Protein AF-A0A7X9BG63-F1 (afdb_monomer)

Secondary structure (DSSP, 8-state):
-HHHHHHHHHHHHHTT------PPP----EEEETTEEEEEE-EEETTEEEEEHHHHHHHTT-EEEEETTTTEEEEE-SS-EEEEETTTTEEEETTEEEE---EEEETTEEEEEHHHHHHHH-EEEEEETTTTEEEEEE----S-EEEEEEEEEE-SS-EEEEEEEEEE--S-HHHHHHHHHHHH-

Mean predicted aligned error: 8.58 Å

Foldseek 3Di:
DVVVVVVVVVVVVVVPPDPPDDDPPPPAQWEDEDPDTQPDGWDADPNFIWDFPQRVLVVLVWDWDADPPQRWIWTHHPPKIWIQRQVQQWIAILNDIDHHPQWDADPNTIIGTPVCCVVHVQWDWDADPVNSHIYIYRDDDDPKDWHKDWDWDDDPVDIDIDIWIQIGDDPDVVVSVVVRVVRVD

Nearest PDB structures (foldseek):
  1qak-assembly1_B  TM=8.304E-01  e=3.961E-03  Escherichia coli
  2w0q-assembly1_B  TM=8.226E-01  e=1.742E-02  Escherichia coli
  6ezz-assembly1_A  TM=8.378E-01  e=2.701E-02  Escherichia coli K-12
  6grr-assembly1_A  TM=8.377E-01  e=3.185E-02  Escherichia coli
  1jrq-assembly1_A  TM=8.377E-01  e=3.364E-02  Escherichia coli

Sequence (185 aa):
MKKYFLAVVIFMLMLSLHTNAFAATDSQPAIMLGDTRIEAGALVDKGNVYLPLRVVSEALGYEVKWSEKDRTISVVGSEKDIVIDLINYK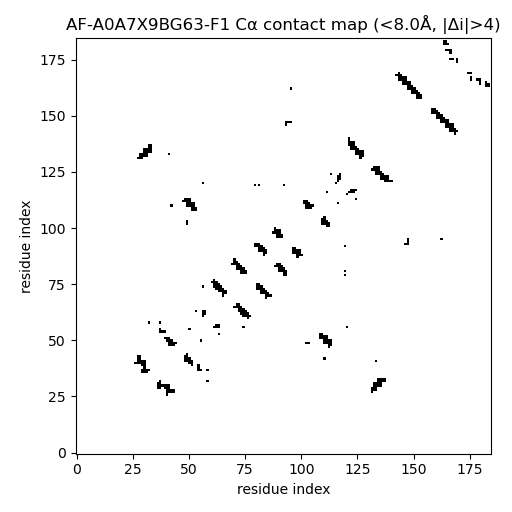VTANDHAYYTGDYTIFEDRIYMGTDFFSDNLGLRVRWDRQNNLIQLESVQENAISIKTIKEVSETDIIKITSQYPQIDGLVDQAVQDNINSVLKE

Structure (mmCIF, N/CA/C/O backbone):
data_AF-A0A7X9BG63-F1
#
_entry.id   AF-A0A7X9BG63-F1
#
loop_
_atom_site.group_PDB
_atom_site.id
_atom_site.type_symbol
_atom_site.label_atom_id
_atom_site.label_alt_id
_atom_site.label_comp_id
_atom_site.label_asym_id
_atom_site.label_entity_id
_atom_site.label_seq_id
_atom_site.pdbx_PDB_ins_code
_atom_site.Cartn_x
_atom_site.Cartn_y
_atom_site.Cartn_z
_atom_site.occupancy
_atom_site.B_iso_or_equiv
_atom_site.auth_seq_id
_atom_site.auth_comp_id
_atom_site.auth_asym_id
_atom_site.auth_atom_id
_atom_site.pdbx_PDB_model_num
ATOM 1 N N . MET A 1 1 ? 50.696 -52.484 -31.173 1.00 55.31 1 MET A N 1
ATOM 2 C CA . MET A 1 1 ? 50.674 -51.353 -30.216 1.00 55.31 1 MET A CA 1
ATOM 3 C C . MET A 1 1 ? 50.210 -50.032 -30.844 1.00 55.31 1 MET A C 1
ATOM 5 O O . MET A 1 1 ? 49.275 -49.457 -30.316 1.00 55.31 1 MET A O 1
ATOM 9 N N . LYS A 1 2 ? 50.730 -49.589 -32.006 1.00 52.81 2 LYS A N 1
ATOM 10 C CA . LYS A 1 2 ? 50.314 -48.315 -32.654 1.00 52.81 2 LYS A CA 1
ATOM 11 C C . LYS A 1 2 ? 48.818 -48.192 -33.030 1.00 52.81 2 LYS A C 1
ATOM 13 O O . LYS A 1 2 ? 48.282 -47.095 -33.000 1.00 52.81 2 LYS A O 1
ATOM 18 N N . LYS A 1 3 ? 48.136 -49.302 -33.349 1.00 57.69 3 LYS A N 1
ATOM 19 C CA . LYS A 1 3 ? 46.722 -49.312 -33.797 1.00 57.69 3 LYS A CA 1
ATOM 20 C C . LYS A 1 3 ? 45.726 -48.973 -32.677 1.00 57.69 3 LYS A C 1
ATOM 22 O O . LYS A 1 3 ? 44.741 -48.292 -32.913 1.00 57.69 3 LYS A O 1
ATOM 27 N N . TYR A 1 4 ? 46.024 -49.419 -31.456 1.00 70.12 4 TYR A N 1
ATOM 28 C CA . TYR A 1 4 ? 45.203 -49.156 -30.270 1.00 70.12 4 TYR A CA 1
ATOM 29 C C . TYR A 1 4 ? 45.544 -47.812 -29.618 1.00 70.12 4 TYR A C 1
ATOM 31 O O . TYR A 1 4 ? 44.707 -47.230 -28.941 1.00 70.12 4 TYR A O 1
ATOM 39 N N . PHE A 1 5 ? 46.744 -47.284 -29.881 1.00 74.00 5 PHE A N 1
ATOM 40 C CA . PHE A 1 5 ? 47.160 -45.964 -29.412 1.00 74.00 5 PHE A CA 1
ATOM 41 C C . PHE A 1 5 ? 46.290 -44.845 -30.008 1.00 74.00 5 PHE A C 1
ATOM 43 O O . PHE A 1 5 ? 45.843 -43.965 -29.283 1.00 74.00 5 PHE A O 1
ATOM 50 N N . LEU A 1 6 ? 45.967 -44.920 -31.305 1.00 74.50 6 LEU A N 1
ATOM 51 C CA . LEU A 1 6 ? 45.115 -43.925 -31.968 1.00 74.50 6 LEU A CA 1
ATOM 52 C C . LEU A 1 6 ? 43.668 -43.939 -31.438 1.00 74.50 6 LEU A C 1
ATOM 54 O O . LEU A 1 6 ? 43.062 -42.886 -31.272 1.00 74.50 6 LEU A O 1
ATOM 58 N N . ALA A 1 7 ? 43.134 -45.122 -31.119 1.00 76.00 7 ALA A N 1
ATOM 59 C CA . ALA A 1 7 ? 41.784 -45.267 -30.575 1.00 76.00 7 ALA A CA 1
ATOM 60 C C . ALA A 1 7 ? 41.658 -44.693 -29.152 1.00 76.00 7 ALA A C 1
ATOM 62 O O . ALA A 1 7 ? 40.661 -44.047 -28.841 1.00 76.00 7 ALA A O 1
ATOM 63 N N . VAL A 1 8 ? 42.686 -44.862 -28.311 1.00 78.38 8 VAL A N 1
ATOM 64 C CA . VAL A 1 8 ? 42.717 -44.285 -26.956 1.00 78.38 8 VAL A CA 1
ATOM 65 C C . VAL A 1 8 ? 42.807 -42.760 -27.008 1.00 78.38 8 VAL A C 1
ATOM 67 O O . VAL A 1 8 ? 42.126 -42.092 -26.239 1.00 78.38 8 VAL A O 1
ATOM 70 N N . VAL A 1 9 ? 43.571 -42.202 -27.953 1.00 75.94 9 VAL A N 1
ATOM 71 C CA . VAL A 1 9 ? 43.672 -40.744 -28.143 1.00 75.94 9 VAL A CA 1
ATOM 72 C C . VAL A 1 9 ? 42.335 -40.139 -28.588 1.00 75.94 9 VAL A C 1
ATOM 74 O O . VAL A 1 9 ? 41.941 -39.099 -28.072 1.00 75.94 9 VAL A O 1
ATOM 77 N N . ILE A 1 10 ? 41.595 -40.803 -29.484 1.00 75.44 10 ILE A N 1
ATOM 78 C CA . ILE A 1 10 ? 40.265 -40.344 -29.928 1.00 75.44 10 ILE A CA 1
ATOM 79 C C . ILE A 1 10 ? 39.230 -40.458 -28.797 1.00 75.44 10 ILE A C 1
ATOM 81 O O . ILE A 1 10 ? 38.415 -39.555 -28.615 1.00 75.44 10 ILE A O 1
ATOM 85 N N . PHE A 1 11 ? 39.292 -41.528 -28.001 1.00 72.06 11 PHE A N 1
ATOM 86 C CA . PHE A 1 11 ? 38.423 -41.705 -26.837 1.00 72.06 11 PHE A CA 1
ATOM 87 C C . PHE A 1 11 ? 38.704 -40.659 -25.744 1.00 72.06 11 PHE A C 1
ATOM 89 O O . PHE A 1 11 ? 37.769 -40.107 -25.170 1.00 72.06 11 PHE 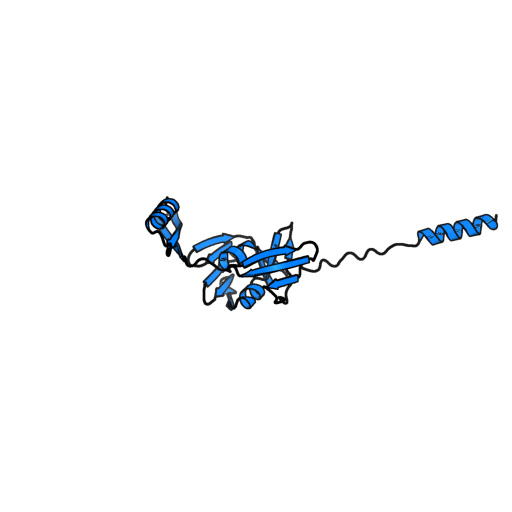A O 1
ATOM 96 N N . MET A 1 12 ? 39.975 -40.306 -25.516 1.00 69.81 12 MET A N 1
ATOM 97 C CA . MET A 1 12 ? 40.362 -39.204 -24.625 1.00 69.81 12 MET A CA 1
ATOM 98 C C . MET A 1 12 ? 39.934 -37.829 -25.156 1.00 69.81 12 MET A C 1
ATOM 100 O O . MET A 1 12 ? 39.571 -36.970 -24.358 1.00 69.81 12 MET A O 1
ATOM 104 N N . LEU A 1 13 ? 39.924 -37.615 -26.478 1.00 67.94 13 LEU A N 1
ATOM 105 C CA . LEU A 1 13 ? 39.463 -36.351 -27.064 1.00 67.94 13 LEU A CA 1
ATOM 106 C C . LEU A 1 13 ? 37.953 -36.133 -26.854 1.00 67.94 13 LEU A C 1
ATOM 108 O O . LEU A 1 13 ? 37.524 -35.017 -26.572 1.00 67.94 13 LEU A O 1
ATOM 112 N N . MET A 1 14 ? 37.150 -37.197 -26.934 1.00 64.12 14 MET A N 1
ATOM 113 C CA . MET A 1 14 ? 35.691 -37.150 -26.729 1.00 64.12 14 MET A CA 1
ATOM 114 C C . MET A 1 14 ? 35.283 -36.828 -25.278 1.00 64.12 14 MET A C 1
ATOM 116 O O . MET A 1 14 ? 34.204 -36.288 -25.055 1.00 64.12 14 MET A O 1
ATOM 120 N N . LEU A 1 15 ? 36.155 -37.086 -24.296 1.00 63.00 15 LEU A N 1
ATOM 121 C CA . LEU A 1 15 ? 35.946 -36.754 -22.875 1.00 63.00 15 LEU A CA 1
ATOM 122 C C . LEU A 1 15 ? 36.200 -35.271 -22.545 1.00 63.00 15 LEU A C 1
ATOM 124 O O . LEU A 1 15 ? 36.030 -34.862 -21.401 1.00 63.00 15 LEU A O 1
ATOM 128 N N . SER A 1 16 ? 36.611 -34.460 -23.527 1.00 58.47 16 SER A N 1
ATOM 129 C CA . SER A 1 16 ? 36.954 -33.046 -23.318 1.00 58.47 16 SER A CA 1
ATOM 130 C C . SER A 1 16 ? 35.836 -32.057 -23.669 1.00 58.47 16 SER A C 1
ATOM 132 O O . SER A 1 16 ? 35.996 -30.855 -23.446 1.00 58.47 16 SER A O 1
ATOM 134 N N . LEU A 1 17 ? 34.677 -32.544 -24.129 1.00 58.44 17 LEU A N 1
ATOM 13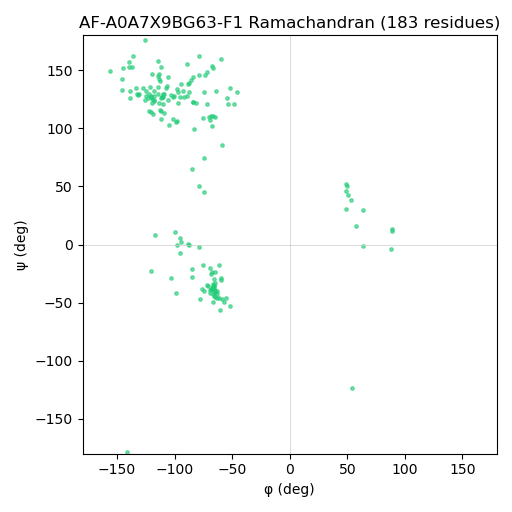5 C CA . LEU A 1 17 ? 33.465 -31.743 -24.315 1.00 58.44 17 LEU A CA 1
ATOM 136 C C . LEU A 1 17 ? 32.822 -31.435 -22.955 1.00 58.44 17 LEU A C 1
ATOM 138 O O . LEU A 1 17 ? 31.805 -32.007 -22.573 1.00 58.44 17 LEU A O 1
ATOM 142 N N . HIS A 1 18 ? 33.434 -30.524 -22.206 1.00 62.12 18 HIS A N 1
ATOM 143 C CA . HIS A 1 18 ? 32.808 -29.927 -21.037 1.00 62.12 18 HIS A CA 1
ATOM 144 C C . HIS A 1 18 ? 31.783 -28.918 -21.550 1.00 62.12 18 HIS A C 1
ATOM 146 O O . HIS A 1 18 ? 32.137 -27.876 -22.103 1.00 62.12 18 HIS A O 1
ATOM 152 N N . THR A 1 19 ? 30.499 -29.229 -21.405 1.00 63.03 19 THR A N 1
ATOM 153 C CA . THR A 1 19 ? 29.454 -28.220 -21.552 1.00 63.03 19 THR A CA 1
ATOM 154 C C . THR A 1 19 ? 29.647 -27.205 -20.431 1.00 63.03 19 THR A C 1
ATOM 156 O O . THR A 1 19 ? 29.423 -27.524 -19.264 1.00 63.03 19 THR A O 1
ATOM 159 N N . ASN A 1 20 ? 30.072 -25.988 -20.765 1.00 68.75 20 ASN A N 1
ATOM 160 C CA . ASN A 1 20 ? 29.960 -24.873 -19.836 1.00 68.75 20 ASN A CA 1
ATOM 161 C C . ASN A 1 20 ? 28.466 -24.580 -19.677 1.00 68.75 20 ASN A C 1
ATOM 163 O O . ASN A 1 20 ? 27.841 -24.011 -20.571 1.00 68.75 20 ASN A O 1
ATOM 167 N N . ALA A 1 21 ? 27.878 -25.022 -18.569 1.00 58.66 21 ALA A N 1
ATOM 168 C CA . ALA A 1 21 ? 26.589 -24.509 -18.147 1.00 58.66 21 ALA A CA 1
ATOM 169 C C . ALA A 1 21 ? 26.822 -23.061 -17.705 1.00 58.66 21 ALA A C 1
ATOM 171 O O . ALA A 1 21 ? 27.441 -22.815 -16.670 1.00 58.66 21 ALA A O 1
ATOM 172 N N . PHE A 1 22 ? 26.373 -22.096 -18.504 1.00 62.69 22 PHE A N 1
ATOM 173 C CA . PHE A 1 22 ? 26.191 -20.746 -17.995 1.00 62.69 22 PHE A CA 1
ATOM 174 C C . PHE A 1 22 ? 25.056 -20.829 -16.977 1.00 62.69 22 PHE A C 1
ATOM 176 O O . PHE A 1 22 ? 23.912 -21.098 -17.344 1.00 62.69 22 PHE A O 1
ATOM 183 N N . ALA A 1 23 ? 25.379 -20.663 -15.694 1.00 48.69 23 ALA A N 1
ATOM 184 C CA . ALA A 1 23 ? 24.360 -20.331 -14.713 1.00 48.69 23 ALA A CA 1
ATOM 185 C C . ALA A 1 23 ? 23.653 -19.074 -15.232 1.00 48.69 23 ALA A C 1
ATOM 187 O O . ALA A 1 23 ? 24.322 -18.096 -15.576 1.00 48.69 23 ALA A O 1
ATOM 188 N N . ALA A 1 24 ? 22.325 -19.124 -15.356 1.00 49.41 24 ALA A N 1
ATOM 189 C CA . ALA A 1 24 ? 21.552 -17.924 -15.611 1.00 49.41 24 ALA A CA 1
ATOM 190 C C . ALA A 1 24 ? 21.934 -16.922 -14.517 1.00 49.41 24 ALA A C 1
ATOM 192 O O . ALA A 1 24 ? 21.818 -17.229 -13.332 1.00 49.41 24 ALA A O 1
ATOM 193 N N . THR A 1 25 ? 22.459 -15.759 -14.902 1.00 47.38 25 THR A N 1
ATOM 194 C CA . THR A 1 25 ? 22.427 -14.598 -14.016 1.00 47.38 25 THR A CA 1
ATOM 195 C C . THR A 1 25 ? 20.991 -14.503 -13.526 1.00 47.38 25 THR A C 1
ATOM 197 O O . THR A 1 25 ? 20.099 -14.448 -14.373 1.00 47.38 25 THR A O 1
ATOM 200 N N . ASP A 1 26 ? 20.772 -14.567 -12.210 1.00 56.94 26 ASP A N 1
ATOM 201 C CA . ASP A 1 26 ? 19.458 -14.367 -11.596 1.00 56.94 26 ASP A CA 1
ATOM 202 C C . ASP A 1 26 ? 18.985 -12.964 -11.983 1.00 56.94 26 ASP A C 1
ATOM 204 O O . ASP A 1 26 ? 19.259 -11.963 -11.321 1.00 56.94 26 ASP A O 1
ATOM 208 N N . SER A 1 27 ? 18.357 -12.864 -13.150 1.00 80.06 27 SER A N 1
ATOM 209 C CA . SER A 1 27 ? 17.751 -11.636 -13.607 1.00 80.06 27 SER A CA 1
ATOM 210 C C . SER A 1 27 ? 16.527 -11.446 -12.736 1.00 80.06 27 SER A C 1
ATOM 212 O O . SER A 1 27 ? 15.641 -12.306 -12.724 1.00 80.06 27 SER A O 1
ATOM 214 N N . GLN A 1 28 ? 16.481 -10.331 -12.018 1.00 91.38 28 GLN A N 1
ATOM 215 C CA . GLN A 1 28 ? 15.277 -9.886 -11.332 1.00 91.38 28 GLN A CA 1
ATOM 216 C C . GLN A 1 28 ? 14.068 -10.011 -12.278 1.00 91.38 28 GLN A C 1
ATOM 218 O O . GLN A 1 28 ? 14.183 -9.574 -13.432 1.00 91.38 28 GLN A O 1
ATOM 223 N N . PRO A 1 29 ? 12.939 -10.607 -11.842 1.00 96.06 29 PRO A N 1
ATOM 224 C CA . PRO A 1 29 ? 11.752 -10.677 -12.675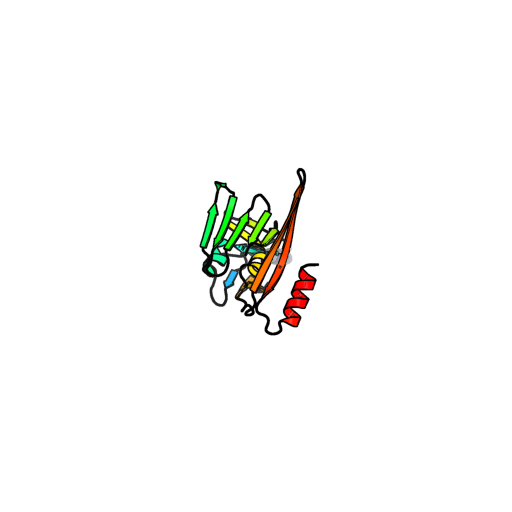 1.00 96.06 29 PRO A CA 1
ATOM 225 C C . PRO A 1 29 ? 11.380 -9.296 -13.208 1.00 96.06 29 PRO A C 1
ATOM 227 O O . PRO A 1 29 ? 11.373 -8.313 -12.462 1.00 96.06 29 PRO A O 1
ATOM 230 N N . ALA A 1 30 ? 11.068 -9.212 -14.497 1.00 96.69 30 ALA A N 1
ATOM 231 C CA . ALA A 1 30 ? 10.582 -7.965 -15.071 1.00 96.69 30 ALA A CA 1
ATOM 232 C C . ALA A 1 30 ? 9.197 -7.627 -14.504 1.00 96.69 30 ALA A C 1
ATOM 234 O O . ALA A 1 30 ? 8.445 -8.524 -14.129 1.00 96.69 30 ALA A O 1
ATOM 235 N N . ILE A 1 31 ? 8.849 -6.342 -14.469 1.00 98.19 31 ILE A N 1
ATOM 236 C CA . ILE A 1 31 ? 7.556 -5.872 -13.969 1.00 98.19 31 ILE A CA 1
ATOM 237 C C . ILE A 1 31 ? 6.801 -5.175 -15.107 1.00 98.19 31 ILE A C 1
ATOM 239 O O . ILE A 1 31 ? 7.357 -4.323 -15.804 1.00 98.19 31 ILE A O 1
ATOM 243 N N . MET A 1 32 ? 5.530 -5.532 -15.278 1.00 98.00 32 MET A N 1
ATOM 244 C CA . MET A 1 32 ? 4.590 -4.895 -16.201 1.00 98.00 32 MET A CA 1
ATOM 245 C C . MET A 1 32 ? 3.399 -4.356 -15.415 1.00 98.00 32 MET A C 1
ATOM 247 O O . MET A 1 32 ? 2.790 -5.105 -14.658 1.00 98.00 32 MET A O 1
ATOM 251 N N . LEU A 1 33 ? 3.060 -3.083 -15.604 1.00 96.94 33 LEU A N 1
ATOM 252 C CA . LEU A 1 33 ? 1.826 -2.465 -15.122 1.00 96.94 33 LEU A CA 1
ATOM 253 C C . LEU A 1 33 ? 0.876 -2.288 -16.309 1.00 96.94 33 LEU A C 1
ATOM 255 O O . LEU A 1 33 ? 1.079 -1.414 -17.155 1.00 96.94 33 LEU A O 1
ATOM 259 N N . GLY A 1 34 ? -0.124 -3.166 -16.408 1.00 95.25 34 GLY A N 1
ATOM 260 C CA . GLY A 1 34 ? -0.870 -3.364 -17.650 1.00 95.25 34 GLY A CA 1
ATOM 261 C C . GLY A 1 34 ? 0.091 -3.672 -18.804 1.00 95.25 34 GLY A C 1
ATOM 262 O O . GLY A 1 34 ? 0.926 -4.571 -18.704 1.00 95.25 34 GLY A O 1
ATOM 263 N N . ASP A 1 35 ? 0.028 -2.871 -19.866 1.00 94.31 35 ASP A N 1
ATOM 264 C CA . ASP A 1 35 ? 0.922 -2.984 -21.026 1.00 94.31 35 ASP A CA 1
ATOM 265 C C . ASP A 1 35 ? 2.234 -2.188 -20.877 1.00 94.31 35 ASP A C 1
ATOM 267 O O . ASP A 1 35 ? 3.078 -2.194 -21.775 1.00 94.31 35 ASP A O 1
ATOM 271 N N . THR A 1 36 ? 2.433 -1.493 -19.752 1.00 95.56 36 THR A N 1
ATOM 272 C CA . THR A 1 36 ? 3.596 -0.622 -19.536 1.00 95.56 36 THR A CA 1
ATOM 273 C C . THR A 1 36 ? 4.699 -1.358 -18.793 1.00 95.56 36 THR A C 1
ATOM 275 O O . THR A 1 36 ? 4.489 -1.882 -17.700 1.00 95.56 36 THR A O 1
ATOM 278 N N . ARG A 1 37 ? 5.911 -1.351 -19.351 1.00 96.31 37 ARG A N 1
ATOM 279 C CA . ARG A 1 37 ? 7.093 -1.875 -18.665 1.00 96.31 37 ARG A CA 1
ATOM 280 C C . ARG A 1 37 ? 7.550 -0.910 -17.577 1.00 96.31 37 ARG A C 1
ATOM 282 O O . ARG A 1 37 ? 7.730 0.278 -17.829 1.00 96.31 37 ARG A O 1
ATOM 289 N N . ILE A 1 38 ? 7.788 -1.446 -16.386 1.00 96.44 38 ILE A N 1
ATOM 290 C CA . ILE A 1 38 ? 8.435 -0.720 -15.299 1.00 96.44 38 ILE A CA 1
ATOM 291 C C . ILE A 1 38 ? 9.948 -0.924 -15.412 1.00 96.44 38 ILE A C 1
ATOM 293 O O . ILE A 1 38 ? 10.432 -2.055 -15.470 1.00 96.44 38 ILE A O 1
ATOM 297 N N . GLU A 1 39 ? 10.704 0.174 -15.410 1.00 93.00 39 GLU A N 1
ATOM 298 C CA . GLU A 1 39 ? 12.173 0.174 -15.492 1.00 93.00 39 GLU A CA 1
ATOM 299 C C . GLU A 1 39 ? 12.828 -0.153 -14.134 1.00 93.00 39 GLU A C 1
ATOM 301 O O . GLU A 1 39 ? 13.700 0.553 -13.627 1.00 93.00 39 GLU A O 1
ATOM 306 N N . ALA A 1 40 ? 12.367 -1.238 -13.514 1.00 93.12 40 ALA A N 1
ATOM 307 C CA . ALA A 1 40 ? 12.932 -1.853 -12.323 1.00 93.12 40 ALA A CA 1
ATOM 308 C C . ALA A 1 40 ? 12.523 -3.334 -12.270 1.00 93.12 40 ALA A C 1
ATOM 310 O O . ALA A 1 40 ? 11.454 -3.713 -12.751 1.00 93.12 40 ALA A O 1
ATOM 311 N N . GLY A 1 41 ? 13.380 -4.176 -11.695 1.00 94.50 41 GLY A N 1
ATOM 312 C CA . GLY A 1 41 ? 13.077 -5.586 -11.474 1.00 94.50 41 GLY A CA 1
ATOM 313 C C . GLY A 1 41 ? 12.403 -5.820 -10.124 1.00 94.50 41 GLY A C 1
ATOM 314 O O . GLY A 1 41 ? 12.572 -5.032 -9.196 1.00 94.50 41 GLY A O 1
ATOM 315 N N . ALA A 1 42 ? 11.644 -6.905 -10.008 1.00 97.19 42 ALA A N 1
ATOM 316 C CA . ALA A 1 42 ? 11.167 -7.406 -8.725 1.00 97.19 42 ALA A CA 1
ATOM 317 C C . ALA A 1 42 ? 12.278 -8.180 -8.004 1.00 97.19 42 ALA A C 1
ATOM 319 O O . ALA A 1 42 ? 13.238 -8.645 -8.618 1.00 97.19 42 ALA A O 1
ATOM 320 N N . LEU A 1 43 ? 12.128 -8.377 -6.699 1.00 96.56 43 LEU A N 1
ATOM 321 C CA . LEU A 1 43 ? 12.943 -9.326 -5.948 1.00 96.56 43 LEU A CA 1
ATOM 322 C C . LEU A 1 43 ? 12.107 -10.547 -5.616 1.00 96.56 43 LEU A C 1
ATOM 324 O O . LEU A 1 43 ? 10.917 -10.433 -5.331 1.00 96.56 43 LEU A O 1
ATOM 328 N N . VAL A 1 44 ? 12.745 -11.710 -5.627 1.00 94.62 44 VAL A N 1
ATOM 329 C CA . VAL A 1 44 ? 12.138 -12.941 -5.136 1.00 94.62 44 VAL A CA 1
ATOM 330 C C . VAL A 1 44 ? 13.028 -13.484 -4.037 1.00 94.62 44 VAL A C 1
ATOM 332 O O . VAL A 1 44 ? 14.161 -13.872 -4.306 1.00 94.62 44 VAL A O 1
ATOM 335 N N . ASP A 1 45 ? 12.517 -13.526 -2.811 1.00 91.62 45 ASP A N 1
ATOM 336 C CA . ASP A 1 45 ? 13.195 -14.177 -1.690 1.00 91.62 45 ASP A CA 1
ATOM 337 C C . ASP A 1 45 ? 12.282 -15.243 -1.093 1.00 91.62 45 ASP A C 1
ATOM 339 O O . ASP A 1 45 ? 11.125 -14.984 -0.771 1.00 91.62 45 ASP A O 1
ATOM 343 N N . LYS A 1 46 ? 12.790 -16.476 -0.994 1.00 90.25 46 LYS A N 1
ATOM 344 C CA . LYS A 1 46 ? 12.069 -17.643 -0.443 1.00 90.25 46 LYS A CA 1
ATOM 345 C C . LYS A 1 46 ? 10.657 -17.855 -1.014 1.00 90.25 46 LYS A C 1
ATOM 347 O O . LYS A 1 46 ? 9.787 -18.408 -0.351 1.00 90.25 46 LYS A O 1
ATOM 352 N N . GLY A 1 47 ? 10.445 -17.467 -2.271 1.00 89.19 47 GLY A N 1
ATOM 353 C CA . GLY A 1 47 ? 9.161 -17.600 -2.962 1.00 89.19 47 GLY A CA 1
ATOM 354 C C . GLY A 1 47 ? 8.201 -16.423 -2.781 1.00 89.19 47 GLY A C 1
ATOM 355 O O . GLY A 1 47 ? 7.169 -16.423 -3.452 1.00 89.19 47 GLY A O 1
ATOM 356 N N . ASN A 1 48 ? 8.554 -15.429 -1.965 1.00 93.12 48 ASN A N 1
ATOM 357 C CA . ASN A 1 48 ? 7.838 -14.164 -1.842 1.00 93.12 48 ASN A CA 1
ATOM 358 C C . ASN A 1 48 ? 8.361 -13.172 -2.877 1.00 93.12 48 ASN A C 1
ATOM 360 O O . ASN A 1 48 ? 9.567 -13.093 -3.113 1.00 93.12 48 ASN A O 1
ATOM 364 N N . VAL A 1 49 ? 7.449 -12.418 -3.483 1.00 96.62 49 VAL A N 1
ATOM 365 C CA . VAL A 1 49 ? 7.778 -11.367 -4.446 1.00 96.62 49 VAL A CA 1
ATOM 366 C C . VAL A 1 49 ? 7.767 -10.025 -3.724 1.00 96.62 49 VAL A C 1
ATOM 368 O O . VAL A 1 49 ? 6.823 -9.710 -3.004 1.00 96.62 49 VAL A O 1
ATOM 371 N N . TYR A 1 50 ? 8.790 -9.216 -3.972 1.00 98.12 50 TYR A N 1
ATOM 372 C CA . TYR A 1 50 ? 8.879 -7.848 -3.490 1.00 98.12 50 TYR A CA 1
ATOM 373 C C . TYR A 1 50 ? 9.011 -6.892 -4.667 1.00 98.12 50 TYR A C 1
ATOM 375 O O . TYR A 1 50 ? 9.797 -7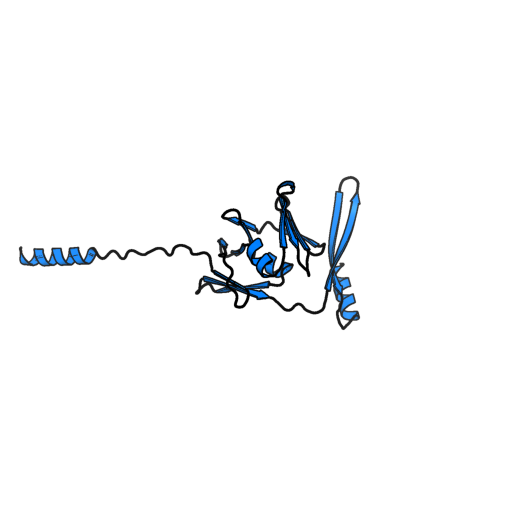.124 -5.590 1.00 98.12 50 TYR A O 1
ATOM 383 N N . LEU A 1 51 ? 8.260 -5.796 -4.630 1.00 98.31 51 LEU A N 1
ATOM 384 C CA . LEU A 1 51 ? 8.228 -4.808 -5.705 1.00 98.31 51 LEU A CA 1
ATOM 385 C C . LEU A 1 51 ? 8.806 -3.472 -5.226 1.00 98.31 51 LEU A C 1
ATOM 387 O O . LEU A 1 51 ? 8.615 -3.110 -4.062 1.00 98.31 51 LEU A O 1
ATOM 391 N N . PRO A 1 52 ? 9.507 -2.729 -6.100 1.00 97.81 52 PRO A N 1
ATOM 392 C CA . PRO A 1 52 ? 10.133 -1.466 -5.740 1.00 97.81 52 PRO A CA 1
ATOM 393 C C . PRO A 1 52 ? 9.052 -0.423 -5.455 1.00 97.81 52 PRO A C 1
ATOM 395 O O . PRO A 1 52 ? 8.376 0.052 -6.369 1.00 97.81 52 PRO A O 1
ATOM 398 N N . LEU A 1 53 ? 8.923 -0.045 -4.181 1.00 98.19 53 LEU A N 1
ATOM 399 C CA . LEU A 1 53 ? 7.845 0.803 -3.673 1.00 98.19 53 LEU A CA 1
ATOM 400 C C . LEU A 1 53 ? 7.693 2.082 -4.488 1.00 98.19 53 LEU A C 1
ATOM 402 O O . LEU A 1 53 ? 6.607 2.378 -4.978 1.00 98.19 53 LEU A O 1
ATOM 406 N N . ARG A 1 54 ? 8.795 2.821 -4.649 1.00 97.75 54 ARG A N 1
ATOM 407 C CA . ARG A 1 54 ? 8.796 4.120 -5.320 1.00 97.75 54 ARG A CA 1
ATOM 408 C C . ARG A 1 54 ? 8.333 4.011 -6.766 1.00 97.75 54 ARG A C 1
ATOM 410 O O . ARG A 1 54 ? 7.373 4.665 -7.139 1.00 97.75 54 ARG A O 1
ATOM 417 N N . VAL A 1 55 ? 9.000 3.168 -7.553 1.00 97.00 55 VAL A N 1
ATOM 418 C CA . VAL A 1 55 ? 8.791 3.110 -9.006 1.00 97.00 55 VAL A CA 1
ATOM 419 C C . VAL A 1 55 ? 7.378 2.632 -9.336 1.00 97.00 55 VAL A C 1
ATOM 421 O O . VAL A 1 55 ? 6.733 3.197 -10.212 1.00 97.00 55 VAL A O 1
ATOM 424 N N . VAL A 1 56 ? 6.869 1.631 -8.608 1.00 97.88 56 VAL A N 1
ATOM 425 C CA . VAL A 1 56 ? 5.499 1.137 -8.814 1.00 97.88 56 VAL A CA 1
ATOM 426 C C . VAL A 1 56 ? 4.461 2.169 -8.363 1.00 97.88 56 VAL A C 1
ATOM 428 O O . VAL A 1 56 ? 3.489 2.387 -9.079 1.00 97.88 56 VAL A O 1
ATOM 431 N N . SER A 1 57 ? 4.668 2.843 -7.226 1.00 97.69 57 SER A N 1
ATOM 432 C CA . SER A 1 57 ? 3.730 3.874 -6.746 1.00 97.69 57 SER A CA 1
ATOM 433 C C . SER A 1 57 ? 3.706 5.099 -7.669 1.00 97.69 57 SER A C 1
ATOM 435 O O . SER A 1 57 ? 2.636 5.593 -8.014 1.00 97.69 57 SER A O 1
ATOM 437 N N . GLU A 1 58 ? 4.871 5.564 -8.128 1.00 97.12 58 GLU A N 1
ATOM 438 C CA . GLU A 1 58 ? 4.988 6.692 -9.063 1.00 97.12 58 GLU A CA 1
ATOM 439 C C . GLU A 1 58 ? 4.377 6.360 -10.432 1.00 97.12 58 GLU A C 1
ATOM 441 O O . GLU A 1 58 ? 3.725 7.213 -11.033 1.00 97.12 58 GLU A O 1
ATOM 446 N N . ALA A 1 59 ? 4.489 5.110 -10.899 1.00 96.06 59 ALA A N 1
ATOM 447 C CA . ALA A 1 59 ? 3.816 4.657 -12.119 1.00 96.06 59 ALA A CA 1
ATOM 448 C C . ALA A 1 59 ? 2.278 4.672 -12.012 1.00 96.06 59 ALA A C 1
ATOM 450 O O . ALA A 1 59 ? 1.598 4.775 -13.031 1.00 96.06 59 ALA A O 1
ATOM 451 N N . LEU A 1 60 ? 1.735 4.609 -10.793 1.00 95.06 60 LEU A N 1
ATOM 452 C CA . LEU A 1 60 ? 0.308 4.781 -10.501 1.00 95.06 60 LEU A CA 1
ATOM 453 C C . LEU A 1 60 ? -0.092 6.246 -10.256 1.00 95.06 60 LEU A C 1
ATOM 455 O O . LEU A 1 60 ? -1.258 6.523 -9.993 1.00 95.06 60 LEU A O 1
ATOM 459 N N . GLY A 1 61 ? 0.851 7.188 -10.341 1.00 95.25 61 GLY A N 1
ATOM 460 C CA . GLY A 1 61 ? 0.598 8.616 -10.141 1.00 95.25 61 GLY A CA 1
ATOM 461 C C . GLY A 1 61 ? 0.719 9.100 -8.693 1.00 95.25 61 GLY A C 1
ATOM 462 O O . GLY A 1 61 ? 0.336 10.234 -8.411 1.00 95.25 61 GLY A O 1
ATOM 463 N N . TYR A 1 62 ? 1.259 8.286 -7.782 1.00 97.38 62 TYR A N 1
ATOM 464 C CA . TYR A 1 62 ? 1.547 8.714 -6.413 1.00 97.38 62 TYR A CA 1
ATOM 465 C C . TYR A 1 62 ? 2.902 9.419 -6.324 1.00 97.38 62 TYR A C 1
ATOM 467 O O . TYR A 1 62 ? 3.880 9.028 -6.955 1.00 97.38 62 TYR A O 1
ATOM 475 N N . GLU A 1 63 ? 2.994 10.426 -5.466 1.00 97.81 63 GLU A N 1
ATOM 476 C CA . GLU A 1 63 ? 4.250 11.041 -5.064 1.00 97.81 63 GLU A CA 1
ATOM 477 C C . GLU A 1 63 ? 4.846 10.282 -3.872 1.00 97.81 63 GLU A C 1
ATOM 479 O O . GLU A 1 63 ? 4.165 10.047 -2.872 1.00 97.81 63 GLU A O 1
ATOM 484 N N . VAL A 1 64 ? 6.135 9.933 -3.942 1.00 98.06 64 VAL A N 1
ATOM 485 C CA . VAL A 1 64 ? 6.827 9.225 -2.855 1.00 98.06 64 VAL A CA 1
ATOM 486 C C . VAL A 1 64 ? 7.895 10.108 -2.213 1.00 98.06 64 VAL A C 1
ATOM 488 O O . VAL A 1 64 ? 8.906 10.453 -2.828 1.00 98.06 64 VAL A O 1
ATOM 491 N N . LYS A 1 65 ? 7.722 10.440 -0.934 1.00 97.56 65 LYS A N 1
ATOM 492 C CA . LYS A 1 65 ? 8.651 11.265 -0.147 1.00 97.56 65 LYS A CA 1
ATOM 493 C C . LYS A 1 65 ? 9.320 10.446 0.939 1.00 97.56 65 LYS A C 1
ATOM 495 O O . LYS A 1 65 ? 8.683 9.625 1.583 1.00 97.56 65 LYS A O 1
ATOM 500 N N . TRP A 1 66 ? 10.605 10.698 1.154 1.00 96.62 66 TRP A N 1
ATOM 501 C CA . TRP A 1 66 ? 11.376 10.118 2.249 1.00 96.62 66 TRP A CA 1
ATOM 502 C C . TRP A 1 66 ? 11.709 11.204 3.273 1.00 96.62 66 TRP A C 1
ATOM 504 O O . TRP A 1 66 ? 12.265 12.238 2.903 1.00 96.62 66 TRP A O 1
ATOM 514 N N . SER A 1 67 ? 11.392 10.967 4.546 1.00 96.69 67 SER A N 1
ATOM 515 C CA . SER A 1 67 ? 11.893 11.748 5.680 1.00 96.69 67 SER A CA 1
ATOM 516 C C . SER A 1 67 ? 13.023 10.975 6.343 1.00 96.69 67 SER A C 1
ATOM 518 O O . SER A 1 67 ? 12.789 9.984 7.030 1.00 96.69 67 SER A O 1
ATOM 520 N N . GLU A 1 68 ? 14.261 11.437 6.170 1.00 93.50 68 GLU A N 1
ATOM 521 C CA . GLU A 1 68 ? 15.422 10.822 6.822 1.00 93.50 68 GLU A CA 1
ATOM 522 C C . GLU A 1 68 ? 15.358 10.963 8.347 1.00 93.50 68 GLU A C 1
ATOM 524 O O . GLU A 1 68 ? 15.648 10.014 9.073 1.00 93.50 68 GLU A O 1
ATOM 529 N N . LYS A 1 69 ? 14.916 12.133 8.826 1.00 94.44 69 LYS A N 1
ATOM 530 C CA . LYS A 1 69 ? 14.804 12.448 10.254 1.00 94.44 69 LYS A CA 1
ATOM 531 C C . LYS A 1 69 ? 13.885 11.468 10.979 1.00 94.44 69 LYS A C 1
ATOM 533 O O . LYS A 1 69 ? 14.236 10.982 12.050 1.00 94.44 69 LYS A O 1
ATOM 538 N N . ASP A 1 70 ? 12.721 11.208 10.395 1.00 94.31 70 ASP A N 1
ATOM 539 C CA . ASP A 1 70 ? 11.689 10.379 11.020 1.00 94.31 70 ASP A CA 1
ATOM 540 C C . ASP A 1 70 ? 11.771 8.918 10.549 1.00 94.31 70 ASP A C 1
ATOM 542 O O . ASP A 1 70 ? 11.084 8.052 11.082 1.00 94.31 70 ASP A O 1
ATOM 546 N N . ARG A 1 71 ? 12.628 8.637 9.557 1.00 94.56 71 ARG A N 1
ATOM 547 C CA . ARG A 1 71 ? 12.728 7.364 8.830 1.00 94.56 71 ARG A CA 1
ATOM 548 C C . ARG A 1 71 ? 11.376 6.877 8.303 1.00 94.56 71 ARG A C 1
ATOM 550 O O . ARG A 1 71 ? 11.059 5.685 8.366 1.00 94.56 71 ARG A O 1
ATOM 557 N N . THR A 1 72 ? 10.596 7.811 7.765 1.00 97.12 72 THR A N 1
ATOM 558 C CA . THR A 1 72 ? 9.259 7.562 7.222 1.00 97.12 72 THR A CA 1
ATOM 559 C C . THR A 1 72 ? 9.204 7.780 5.718 1.00 97.12 72 THR A C 1
ATOM 561 O O . THR A 1 72 ? 9.872 8.655 5.163 1.00 97.12 72 THR A O 1
ATOM 564 N N . ILE A 1 73 ? 8.373 6.987 5.048 1.00 98.06 73 ILE A N 1
ATOM 565 C CA . ILE A 1 73 ? 8.030 7.159 3.638 1.00 98.06 73 ILE A CA 1
ATOM 566 C C . ILE A 1 73 ? 6.582 7.625 3.564 1.00 98.06 73 ILE A C 1
ATOM 568 O O . ILE A 1 73 ? 5.708 6.993 4.153 1.00 98.06 73 ILE A O 1
ATOM 572 N N . SER A 1 74 ? 6.316 8.693 2.824 1.00 97.94 74 SER A N 1
ATOM 573 C CA . SER A 1 74 ? 4.960 9.118 2.481 1.00 97.94 74 SER A CA 1
ATOM 574 C C . SER A 1 74 ? 4.691 8.782 1.022 1.00 97.94 74 SER A C 1
ATOM 576 O O . SER A 1 74 ? 5.454 9.203 0.157 1.00 97.94 74 SER A O 1
ATOM 578 N N . VAL A 1 75 ? 3.626 8.036 0.755 1.00 98.06 75 VAL A N 1
ATOM 579 C CA . VAL A 1 75 ? 3.107 7.744 -0.585 1.00 98.06 75 VAL A CA 1
ATOM 580 C C . 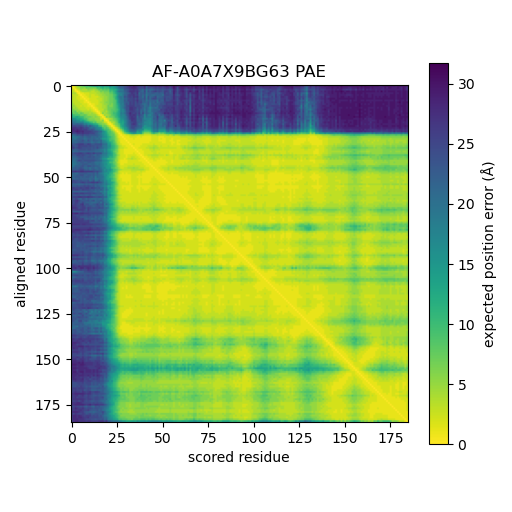VAL A 1 75 ? 1.765 8.463 -0.690 1.00 98.06 75 VAL A C 1
ATOM 582 O O . VAL A 1 75 ? 0.818 8.101 0.002 1.00 98.06 75 VAL A O 1
ATOM 585 N N . VAL A 1 76 ? 1.720 9.535 -1.477 1.00 96.44 76 VAL A N 1
ATOM 586 C CA . VAL A 1 76 ? 0.624 10.519 -1.504 1.00 96.44 76 VAL A CA 1
ATOM 587 C C . VAL A 1 76 ? 0.029 10.553 -2.902 1.00 96.44 76 VAL A C 1
ATOM 589 O O . VAL A 1 76 ? 0.760 10.726 -3.873 1.00 96.44 76 VAL A O 1
ATOM 592 N N . GLY A 1 77 ? -1.282 10.391 -3.023 1.00 91.62 77 GLY A N 1
ATOM 593 C CA . GLY A 1 77 ? -1.982 10.397 -4.308 1.00 91.62 77 GLY A CA 1
ATOM 594 C C . GLY A 1 77 ? -3.327 11.106 -4.215 1.00 91.62 77 GLY A C 1
ATOM 595 O O . GLY A 1 77 ? -3.712 11.602 -3.163 1.00 91.62 77 GLY A O 1
ATOM 596 N N . SER A 1 78 ? -4.075 11.148 -5.318 1.00 85.38 78 SER A N 1
ATOM 597 C CA . SER A 1 78 ? -5.429 11.724 -5.308 1.00 85.38 78 SER A CA 1
ATOM 598 C C . SER A 1 78 ? -6.432 10.891 -4.509 1.00 85.38 78 SER A C 1
ATOM 600 O O . SER A 1 78 ? -7.445 11.423 -4.066 1.00 85.38 78 SER A O 1
ATOM 602 N N . GLU A 1 79 ? -6.177 9.589 -4.367 1.00 83.31 79 GLU A N 1
ATOM 603 C CA . GLU A 1 79 ? -7.111 8.649 -3.744 1.00 83.31 79 GLU A CA 1
ATOM 604 C C . GLU A 1 79 ? -6.781 8.347 -2.284 1.00 83.31 79 GLU A C 1
ATOM 606 O O . GLU A 1 79 ? -7.687 8.224 -1.462 1.00 83.31 79 GLU A O 1
ATOM 611 N N . LYS A 1 80 ? -5.494 8.163 -1.966 1.00 87.56 80 LYS A N 1
ATOM 612 C CA . LYS A 1 80 ? -5.042 7.621 -0.680 1.00 87.56 80 LYS A CA 1
ATOM 613 C C . LYS A 1 80 ? -3.721 8.268 -0.271 1.00 87.56 80 LYS A C 1
ATOM 615 O O . LYS A 1 80 ? -2.837 8.453 -1.108 1.00 87.56 80 LYS A O 1
ATOM 620 N N . ASP A 1 81 ? -3.586 8.505 1.029 1.00 93.75 81 ASP A N 1
ATOM 621 C CA . ASP A 1 81 ? -2.335 8.902 1.669 1.00 93.75 81 ASP A CA 1
ATOM 622 C C . ASP A 1 81 ? -1.855 7.768 2.570 1.00 93.75 81 ASP A C 1
ATOM 624 O O . ASP A 1 81 ? -2.591 7.281 3.436 1.00 93.75 81 ASP A O 1
ATOM 628 N N . ILE A 1 82 ? -0.610 7.346 2.358 1.00 97.62 82 ILE A N 1
ATOM 629 C CA . ILE A 1 82 ? 0.003 6.229 3.070 1.00 97.62 82 ILE A CA 1
ATOM 630 C C . ILE A 1 82 ? 1.305 6.705 3.705 1.00 97.62 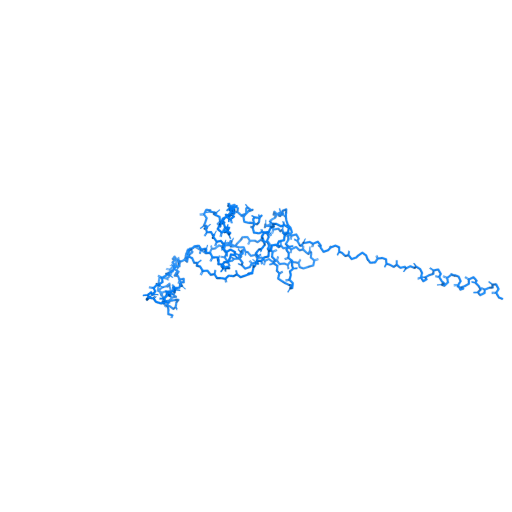82 ILE A C 1
ATOM 632 O O . ILE A 1 82 ? 2.153 7.316 3.052 1.00 97.62 82 ILE A O 1
ATOM 636 N N . VAL A 1 83 ? 1.492 6.388 4.982 1.00 97.88 83 VAL A N 1
ATOM 637 C CA . VAL A 1 83 ? 2.732 6.643 5.718 1.00 97.88 83 VAL A CA 1
ATOM 638 C C . VAL A 1 83 ? 3.308 5.323 6.202 1.00 97.88 83 VAL A C 1
ATOM 640 O O . VAL A 1 83 ? 2.640 4.568 6.903 1.00 97.88 83 VAL A O 1
ATOM 643 N N . ILE A 1 84 ? 4.561 5.059 5.849 1.00 98.06 84 ILE A N 1
ATOM 644 C CA . ILE A 1 84 ? 5.303 3.858 6.229 1.00 98.06 84 ILE A CA 1
ATOM 645 C C . ILE A 1 84 ? 6.410 4.277 7.191 1.00 98.06 84 ILE A C 1
ATOM 647 O O . ILE A 1 84 ? 7.329 5.003 6.816 1.00 98.06 84 ILE A O 1
ATOM 651 N N . ASP A 1 85 ? 6.322 3.817 8.430 1.00 97.19 85 ASP A N 1
ATOM 652 C CA . ASP A 1 85 ? 7.322 3.982 9.478 1.00 97.19 85 ASP A CA 1
ATOM 653 C C . ASP A 1 85 ? 8.162 2.706 9.572 1.00 97.19 85 ASP A C 1
ATOM 655 O O . ASP A 1 85 ? 7.714 1.671 10.074 1.00 97.19 85 ASP A O 1
ATOM 659 N N . LEU A 1 86 ? 9.394 2.794 9.070 1.00 94.25 86 LEU A N 1
ATOM 660 C CA . LEU A 1 86 ? 10.316 1.660 9.002 1.00 94.25 86 LEU A CA 1
ATOM 661 C C . LEU A 1 86 ? 10.933 1.311 10.362 1.00 94.25 86 LEU A C 1
ATOM 663 O O . LEU A 1 86 ? 11.494 0.231 10.511 1.00 94.25 86 LEU A O 1
ATOM 667 N N . ILE A 1 87 ? 10.889 2.215 11.347 1.00 94.00 87 ILE A N 1
ATOM 668 C CA . ILE A 1 87 ? 11.422 1.945 12.690 1.00 94.00 87 ILE A CA 1
ATOM 669 C C . ILE A 1 87 ? 10.432 1.079 13.458 1.00 94.00 87 ILE A C 1
ATOM 671 O O . ILE A 1 87 ? 10.817 0.096 14.089 1.00 94.00 87 ILE A O 1
ATOM 675 N N . ASN A 1 88 ? 9.158 1.463 13.406 1.00 95.69 88 ASN A N 1
ATOM 676 C CA . ASN A 1 88 ? 8.097 0.826 14.174 1.00 95.69 88 ASN A CA 1
ATOM 677 C C . ASN A 1 88 ? 7.343 -0.247 13.381 1.00 95.69 88 ASN A C 1
ATOM 679 O O . ASN A 1 88 ? 6.349 -0.765 13.884 1.00 95.69 88 ASN A O 1
ATOM 683 N N . TYR A 1 89 ? 7.793 -0.569 12.161 1.00 95.88 89 TYR A N 1
ATOM 684 C CA . TYR A 1 89 ? 7.150 -1.537 11.264 1.00 95.88 89 TYR A CA 1
ATOM 685 C C . TYR A 1 89 ? 5.670 -1.227 11.047 1.00 95.88 89 TYR A C 1
ATOM 687 O O . TYR A 1 89 ? 4.837 -2.127 11.049 1.00 95.88 89 TYR A O 1
ATOM 695 N N . LYS A 1 90 ? 5.320 0.057 10.942 1.00 96.88 90 LYS A N 1
ATOM 696 C CA . LYS A 1 90 ? 3.931 0.517 10.963 1.00 96.88 90 LYS A CA 1
ATOM 697 C C . LYS A 1 90 ? 3.585 1.189 9.650 1.00 96.88 90 LYS A C 1
ATOM 699 O O . LYS A 1 90 ? 4.248 2.137 9.243 1.00 96.88 90 LYS A O 1
ATOM 704 N N . VAL A 1 91 ? 2.501 0.750 9.035 1.00 97.81 91 VAL A N 1
ATOM 705 C CA . VAL A 1 91 ? 1.890 1.414 7.888 1.00 97.81 91 VAL A CA 1
ATOM 706 C C . VAL A 1 91 ? 0.600 2.064 8.356 1.00 97.81 91 VAL A C 1
ATOM 708 O O . VAL A 1 91 ? -0.168 1.473 9.108 1.00 97.81 91 VAL A O 1
ATOM 711 N N . THR A 1 92 ? 0.383 3.310 7.954 1.00 96.88 92 THR A N 1
ATOM 712 C CA . THR A 1 92 ? -0.869 4.032 8.176 1.00 96.88 92 THR A CA 1
ATOM 713 C C . THR A 1 92 ? -1.442 4.418 6.823 1.00 96.88 92 THR A C 1
ATOM 715 O O . THR A 1 92 ? -0.825 5.218 6.126 1.00 96.88 92 THR A O 1
ATOM 718 N N . ALA A 1 93 ? -2.589 3.858 6.455 1.00 94.12 93 ALA A N 1
ATOM 719 C CA . ALA A 1 93 ? -3.279 4.115 5.194 1.00 94.12 93 ALA A CA 1
ATOM 720 C C . ALA A 1 93 ? -4.750 4.421 5.481 1.00 94.12 93 ALA A C 1
ATOM 722 O O . ALA A 1 93 ? -5.393 3.672 6.212 1.00 94.12 93 ALA A O 1
ATOM 723 N N . ASN A 1 94 ? -5.288 5.521 4.944 1.00 86.38 94 ASN A N 1
ATOM 724 C CA . ASN A 1 94 ? -6.686 5.932 5.176 1.00 86.38 94 ASN A CA 1
ATOM 725 C C . ASN A 1 94 ? -7.079 5.925 6.666 1.00 86.38 94 ASN A C 1
ATOM 727 O O . ASN A 1 94 ? -8.108 5.381 7.072 1.00 86.38 94 ASN A O 1
ATOM 731 N N . ASP A 1 95 ? -6.196 6.488 7.491 1.00 90.44 95 ASP A N 1
ATOM 732 C CA . ASP A 1 95 ? -6.297 6.524 8.952 1.00 90.44 95 ASP A CA 1
ATOM 733 C C . ASP A 1 95 ? -6.253 5.146 9.655 1.00 90.44 95 ASP A C 1
ATOM 735 O O . ASP A 1 95 ? -6.222 5.089 10.882 1.00 90.44 95 ASP A O 1
ATOM 739 N N . HIS A 1 96 ? -6.160 4.029 8.929 1.00 93.31 96 HIS A N 1
ATOM 740 C CA . HIS A 1 96 ? -5.933 2.702 9.497 1.00 93.31 96 HIS A CA 1
ATOM 741 C C . HIS A 1 96 ? -4.447 2.456 9.736 1.00 93.31 96 HIS A C 1
ATOM 743 O O . HIS A 1 96 ? -3.660 2.509 8.793 1.00 93.31 96 HIS A O 1
ATOM 749 N N . ALA A 1 97 ? -4.057 2.147 10.974 1.00 96.00 97 ALA A N 1
ATOM 750 C CA . ALA A 1 97 ? -2.688 1.751 11.283 1.00 96.00 97 ALA A CA 1
ATOM 751 C C . ALA A 1 97 ? -2.578 0.232 11.436 1.00 96.00 97 ALA A C 1
ATOM 753 O O . ALA A 1 97 ? -3.261 -0.360 12.269 1.00 96.00 97 ALA A O 1
ATOM 754 N N . TYR A 1 98 ? -1.660 -0.391 10.709 1.00 95.31 98 TYR A N 1
ATOM 755 C CA . TYR A 1 98 ? -1.338 -1.806 10.850 1.00 95.31 98 TYR A CA 1
ATOM 756 C C . TYR A 1 98 ? 0.176 -2.011 10.842 1.00 95.31 98 TYR A C 1
ATOM 758 O O . TYR A 1 98 ? 0.938 -1.124 10.453 1.00 95.31 98 TYR A O 1
ATOM 766 N N . TYR A 1 99 ? 0.622 -3.171 11.317 1.00 94.94 99 TYR A N 1
ATOM 767 C CA . TYR A 1 99 ? 2.043 -3.467 11.447 1.00 94.94 99 TYR A CA 1
ATOM 768 C C . TYR A 1 99 ? 2.468 -4.517 10.432 1.00 94.94 99 TYR A C 1
ATOM 770 O O . TYR A 1 99 ? 1.848 -5.572 10.323 1.00 94.94 99 TYR A O 1
ATOM 778 N N . THR A 1 100 ? 3.538 -4.228 9.703 1.00 92.62 100 THR A N 1
ATOM 779 C CA . THR A 1 100 ? 4.157 -5.156 8.763 1.00 92.62 100 THR A CA 1
ATOM 780 C C . THR A 1 100 ? 5.669 -4.963 8.742 1.00 92.62 100 THR A C 1
ATOM 782 O O . THR A 1 100 ? 6.178 -3.844 8.671 1.00 92.62 100 THR A O 1
ATOM 785 N N . GLY A 1 101 ? 6.390 -6.080 8.814 1.00 87.25 101 GLY A N 1
ATOM 786 C CA . GLY A 1 101 ? 7.832 -6.145 8.577 1.00 87.25 101 GLY A CA 1
ATOM 787 C C . GLY A 1 101 ? 8.174 -6.644 7.176 1.00 87.25 101 GLY A C 1
ATOM 788 O O . GLY A 1 101 ? 9.330 -6.969 6.925 1.00 87.25 101 GLY A O 1
ATOM 789 N N . ASP A 1 102 ? 7.183 -6.752 6.286 1.00 92.31 102 ASP A N 1
ATOM 790 C CA . ASP A 1 102 ? 7.353 -7.344 4.961 1.00 92.31 102 ASP A CA 1
ATOM 791 C C . ASP A 1 102 ? 7.880 -6.323 3.945 1.00 92.31 102 ASP A C 1
ATOM 793 O O . ASP A 1 102 ? 7.218 -5.917 2.986 1.00 92.31 102 ASP A O 1
ATOM 797 N N . TYR A 1 103 ? 9.103 -5.870 4.206 1.00 95.25 103 TYR A N 1
ATOM 798 C CA . TYR A 1 103 ? 9.871 -5.029 3.308 1.00 95.25 103 TYR A CA 1
ATOM 799 C C . TYR A 1 103 ? 11.335 -5.462 3.297 1.00 95.25 103 TYR A C 1
ATOM 801 O O . TYR A 1 103 ? 11.852 -6.050 4.246 1.00 95.25 103 TYR A O 1
ATOM 809 N N . THR A 1 104 ? 12.032 -5.122 2.221 1.00 94.44 104 THR A N 1
ATOM 810 C CA . THR A 1 104 ? 13.477 -5.304 2.113 1.00 94.44 104 THR A CA 1
ATOM 811 C C . THR A 1 104 ? 14.121 -4.079 1.485 1.00 94.44 104 THR A C 1
ATOM 813 O O . THR A 1 104 ? 13.484 -3.326 0.745 1.00 94.44 104 THR A O 1
ATOM 816 N N . ILE A 1 105 ? 15.390 -3.852 1.813 1.00 94.50 105 ILE A N 1
ATOM 817 C CA . ILE A 1 105 ? 16.197 -2.787 1.225 1.00 94.50 105 ILE A CA 1
ATOM 818 C C . ILE A 1 105 ? 17.242 -3.449 0.339 1.00 94.50 105 ILE A C 1
ATOM 820 O O . ILE A 1 105 ? 18.053 -4.243 0.812 1.00 94.50 105 ILE A O 1
ATOM 824 N N . PHE A 1 106 ? 17.220 -3.111 -0.944 1.00 93.62 106 PHE A N 1
ATOM 825 C CA . PHE A 1 106 ? 18.135 -3.651 -1.939 1.00 93.62 106 PHE A CA 1
ATOM 826 C C . PHE A 1 106 ? 18.588 -2.531 -2.871 1.00 93.62 106 PHE A C 1
ATOM 828 O O . PHE A 1 106 ? 17.750 -1.838 -3.448 1.00 93.62 106 PHE A O 1
ATOM 835 N N . GLU A 1 107 ? 19.905 -2.353 -3.009 1.00 92.38 107 GLU A N 1
ATOM 836 C CA . GLU A 1 107 ? 20.511 -1.274 -3.808 1.00 92.38 107 GLU A CA 1
ATOM 837 C C . GLU A 1 107 ? 19.898 0.103 -3.499 1.00 92.38 107 GLU A C 1
ATOM 839 O O . GLU A 1 107 ? 19.394 0.786 -4.390 1.00 92.38 107 GLU A O 1
ATOM 844 N N . ASP A 1 108 ? 19.858 0.465 -2.211 1.00 91.25 108 ASP A N 1
ATOM 845 C CA . ASP A 1 108 ? 19.307 1.732 -1.699 1.00 91.25 108 ASP A CA 1
ATOM 846 C C . ASP A 1 108 ? 17.834 2.003 -2.066 1.00 91.25 108 ASP A C 1
ATOM 848 O O . ASP A 1 108 ? 17.328 3.120 -1.930 1.00 91.25 108 ASP A O 1
ATOM 852 N N . ARG A 1 109 ? 17.107 0.968 -2.498 1.00 94.44 109 ARG A N 1
ATOM 853 C CA . ARG A 1 109 ? 15.680 1.022 -2.812 1.00 94.44 109 ARG A CA 1
ATOM 854 C C . ARG A 1 109 ? 14.897 0.172 -1.831 1.00 94.44 109 ARG A C 1
ATOM 856 O O . ARG A 1 109 ? 15.325 -0.907 -1.429 1.00 94.44 109 ARG A O 1
ATOM 863 N N . ILE A 1 110 ? 13.721 0.671 -1.473 1.00 96.69 110 ILE A N 1
ATOM 864 C CA . ILE A 1 110 ? 12.786 -0.031 -0.601 1.00 96.69 110 ILE A CA 1
ATOM 865 C C . ILE A 1 110 ? 11.846 -0.842 -1.474 1.00 96.69 110 ILE A C 1
ATOM 867 O O . ILE A 1 110 ? 11.216 -0.310 -2.393 1.00 96.69 110 ILE A O 1
ATOM 871 N N . TYR A 1 111 ? 11.761 -2.124 -1.162 1.00 97.75 111 TYR A N 1
ATOM 872 C CA . TYR A 1 111 ? 10.837 -3.053 -1.771 1.00 97.75 111 TYR A CA 1
ATOM 873 C C . TYR A 1 111 ? 9.841 -3.520 -0.720 1.00 97.75 111 TYR A C 1
ATOM 875 O O . TYR A 1 111 ? 10.234 -3.848 0.395 1.00 97.75 111 TYR A O 1
ATOM 883 N N . MET A 1 112 ? 8.566 -3.560 -1.085 1.00 97.94 112 MET A N 1
ATOM 884 C CA . MET A 1 112 ? 7.489 -4.045 -0.220 1.00 97.94 112 MET A CA 1
ATOM 885 C C . MET A 1 112 ? 6.945 -5.355 -0.789 1.00 97.94 112 MET A C 1
ATOM 887 O O . MET A 1 112 ? 7.022 -5.575 -2.003 1.00 97.94 112 MET A O 1
ATOM 891 N N . GLY A 1 113 ? 6.402 -6.218 0.066 1.00 97.50 113 GLY A N 1
ATOM 892 C CA . GLY A 1 113 ? 5.677 -7.406 -0.385 1.00 97.50 113 GLY A CA 1
ATOM 893 C C . GLY A 1 113 ? 4.472 -7.057 -1.261 1.00 97.50 113 GLY A C 1
ATOM 894 O O . GLY A 1 113 ? 3.956 -5.936 -1.231 1.00 97.50 113 GLY A O 1
ATOM 895 N N . THR A 1 114 ? 4.003 -8.020 -2.055 1.00 96.88 114 THR A N 1
ATOM 896 C CA . THR A 1 114 ? 2.874 -7.827 -2.987 1.00 96.88 114 THR A CA 1
ATOM 897 C C . THR A 1 114 ? 1.574 -7.413 -2.307 1.00 96.88 114 THR A C 1
ATOM 899 O O . THR A 1 114 ? 0.766 -6.704 -2.912 1.00 96.88 114 THR A O 1
ATOM 902 N N . ASP A 1 115 ? 1.387 -7.812 -1.053 1.00 96.00 115 ASP A N 1
ATOM 903 C CA . ASP A 1 115 ? 0.179 -7.527 -0.281 1.00 96.00 115 ASP A CA 1
ATOM 904 C C . ASP A 1 115 ? 0.055 -6.026 -0.007 1.00 96.00 115 ASP A C 1
ATOM 906 O O . ASP A 1 115 ? -1.022 -5.464 -0.154 1.00 96.00 115 ASP A O 1
ATOM 910 N N . PHE A 1 116 ? 1.173 -5.321 0.220 1.00 97.31 116 PHE A N 1
ATOM 911 C CA . PHE A 1 116 ? 1.156 -3.862 0.364 1.00 97.31 116 PHE A CA 1
ATOM 912 C C . PHE A 1 116 ? 0.515 -3.175 -0.850 1.00 97.31 116 PHE A C 1
ATOM 914 O O . PHE A 1 116 ? -0.328 -2.292 -0.689 1.00 97.31 116 PHE A O 1
ATOM 921 N N . PHE A 1 117 ? 0.899 -3.581 -2.061 1.00 96.69 117 PHE A N 1
ATOM 922 C CA . PHE A 1 117 ? 0.372 -3.002 -3.299 1.00 96.69 117 PHE A CA 1
ATOM 923 C C . PHE A 1 117 ? -1.079 -3.411 -3.548 1.00 96.69 117 PHE A C 1
ATOM 925 O O . PHE A 1 117 ? -1.859 -2.610 -4.060 1.00 96.69 117 PHE A O 1
ATOM 932 N N . SER A 1 118 ? -1.441 -4.633 -3.163 1.00 95.19 118 SER A N 1
ATOM 933 C CA . SER A 1 118 ? -2.812 -5.127 -3.286 1.00 95.19 118 SER A CA 1
ATOM 934 C C . SER A 1 118 ? -3.755 -4.366 -2.360 1.00 95.19 118 SER A C 1
ATOM 936 O O . SER A 1 118 ? -4.762 -3.825 -2.813 1.00 95.19 118 SER A O 1
ATOM 938 N N . ASP A 1 119 ? -3.375 -4.235 -1.093 1.00 92.94 119 ASP A N 1
ATOM 939 C CA . ASP A 1 119 ? -4.221 -3.672 -0.045 1.00 92.94 119 ASP A CA 1
ATOM 940 C C . ASP A 1 119 ? -4.310 -2.145 -0.129 1.00 92.94 119 ASP A C 1
ATOM 942 O O . ASP A 1 119 ? -5.369 -1.559 0.099 1.00 92.94 119 ASP A O 1
ATOM 946 N N . ASN A 1 120 ? -3.203 -1.476 -0.467 1.00 94.06 120 ASN A N 1
ATOM 947 C CA . ASN A 1 120 ? -3.133 -0.015 -0.393 1.00 94.06 120 ASN A CA 1
ATOM 948 C C . ASN A 1 120 ? -3.245 0.671 -1.750 1.00 94.06 120 ASN A C 1
ATOM 950 O O . ASN A 1 120 ? -3.725 1.799 -1.810 1.00 94.06 120 ASN A O 1
ATOM 954 N N . LEU A 1 121 ? -2.813 0.017 -2.830 1.00 94.62 121 LEU A N 1
ATOM 955 C CA . LEU A 1 121 ? -2.718 0.623 -4.162 1.00 94.62 121 LEU A CA 1
ATOM 956 C C . LEU A 1 121 ? -3.635 -0.053 -5.193 1.00 94.62 121 LEU A C 1
ATOM 958 O O . LEU A 1 121 ? -3.548 0.252 -6.380 1.00 94.62 121 LEU A O 1
ATOM 962 N N . GLY A 1 122 ? -4.515 -0.961 -4.750 1.00 93.12 122 GLY A N 1
ATOM 963 C CA . GLY A 1 122 ? -5.545 -1.565 -5.597 1.00 93.12 122 GLY A CA 1
ATOM 964 C C . GLY A 1 122 ? -4.977 -2.396 -6.749 1.00 93.12 122 GLY A C 1
ATOM 965 O O . GLY A 1 122 ? -5.586 -2.472 -7.817 1.00 93.12 122 GLY A O 1
ATOM 966 N N . LEU A 1 123 ? -3.795 -2.992 -6.571 1.00 95.88 123 LEU A N 1
ATOM 967 C CA . LEU A 1 123 ? -3.140 -3.791 -7.603 1.00 95.88 123 LEU A CA 1
ATOM 968 C C . LEU A 1 123 ? -3.390 -5.285 -7.423 1.00 95.88 123 LEU A C 1
ATOM 970 O O . LEU A 1 123 ? -3.116 -5.863 -6.380 1.00 95.88 123 LEU A O 1
ATOM 974 N N . ARG A 1 124 ? -3.787 -5.967 -8.493 1.00 97.31 124 ARG A N 1
ATOM 975 C CA . ARG A 1 124 ? -3.657 -7.419 -8.581 1.00 97.31 124 ARG A CA 1
ATOM 976 C C . ARG A 1 124 ? -2.253 -7.757 -9.061 1.00 97.31 124 ARG A C 1
ATOM 978 O O . ARG A 1 124 ? -1.869 -7.361 -10.160 1.00 97.31 124 ARG A O 1
ATOM 985 N N . VAL A 1 125 ? -1.526 -8.545 -8.273 1.00 97.12 125 VAL A N 1
ATOM 986 C CA . VAL A 1 125 ? -0.183 -9.022 -8.623 1.00 97.12 125 VAL A CA 1
ATOM 987 C C . VAL A 1 125 ? -0.230 -10.479 -9.073 1.00 97.12 125 VAL A C 1
ATOM 989 O O . VAL A 1 125 ? -0.765 -11.344 -8.381 1.00 97.12 125 VAL A O 1
ATOM 992 N N . ARG A 1 126 ? 0.348 -10.774 -10.239 1.00 97.06 126 ARG A N 1
ATOM 993 C CA . ARG A 1 126 ? 0.502 -12.133 -10.770 1.00 97.06 126 ARG A CA 1
ATOM 994 C C . ARG A 1 126 ? 1.957 -12.374 -11.133 1.00 97.06 126 ARG A C 1
ATOM 996 O O . ARG A 1 126 ? 2.579 -11.531 -11.766 1.00 97.06 126 ARG A O 1
ATOM 1003 N N . TRP A 1 127 ? 2.489 -13.532 -10.753 1.00 96.00 127 TRP A N 1
ATOM 1004 C CA . TRP A 1 127 ? 3.835 -13.943 -11.143 1.00 96.00 127 TRP A CA 1
ATOM 1005 C C . TRP A 1 127 ? 3.781 -15.090 -12.146 1.00 96.00 127 TRP A C 1
ATOM 1007 O O . TRP A 1 127 ? 3.408 -16.217 -11.811 1.00 96.00 127 TRP A O 1
ATOM 1017 N N . ASP A 1 128 ? 4.207 -14.808 -13.372 1.00 95.38 128 ASP A N 1
ATOM 1018 C CA . ASP A 1 128 ? 4.558 -15.818 -14.355 1.00 95.38 128 ASP A CA 1
ATOM 1019 C C . ASP A 1 128 ? 6.002 -16.287 -14.126 1.00 95.38 128 ASP A C 1
ATOM 1021 O O . ASP A 1 128 ? 6.977 -15.650 -14.536 1.00 95.38 128 ASP A O 1
ATOM 1025 N N . ARG A 1 129 ? 6.135 -17.434 -13.453 1.00 92.06 129 ARG A N 1
ATOM 1026 C CA . ARG A 1 129 ? 7.433 -18.055 -13.154 1.00 92.06 129 ARG A CA 1
ATOM 1027 C C . ARG A 1 129 ? 8.170 -18.537 -14.401 1.00 92.06 129 ARG A C 1
ATOM 1029 O O . ARG A 1 129 ? 9.394 -18.586 -14.375 1.00 92.06 129 ARG A O 1
ATOM 1036 N N . GLN A 1 130 ? 7.454 -18.923 -15.459 1.00 92.31 130 GLN A N 1
ATOM 1037 C CA . GLN A 1 130 ? 8.077 -19.472 -16.668 1.00 92.31 130 GLN A CA 1
ATOM 1038 C C . GLN A 1 130 ? 8.750 -18.366 -17.478 1.00 92.31 130 GLN A C 1
ATOM 1040 O O . GLN A 1 130 ? 9.861 -18.551 -17.965 1.00 92.31 130 GLN A O 1
ATOM 1045 N N . ASN A 1 131 ? 8.094 -17.208 -17.566 1.00 93.38 131 ASN A N 1
ATOM 1046 C CA . ASN A 1 131 ? 8.600 -16.041 -18.288 1.00 93.38 131 ASN A CA 1
ATOM 1047 C C . ASN A 1 131 ? 9.360 -15.047 -17.393 1.00 93.38 131 ASN A C 1
ATOM 1049 O O . ASN A 1 131 ? 9.797 -14.006 -17.879 1.00 93.38 131 ASN A O 1
ATOM 1053 N N . ASN A 1 132 ? 9.520 -15.358 -16.101 1.00 94.00 132 ASN A N 1
ATOM 1054 C CA . ASN A 1 132 ? 10.153 -14.500 -15.098 1.00 94.00 132 ASN A CA 1
ATOM 1055 C C . ASN A 1 132 ? 9.586 -13.064 -15.104 1.00 94.00 132 ASN A C 1
ATOM 1057 O O . ASN A 1 132 ? 10.318 -12.075 -15.197 1.00 94.00 132 ASN A O 1
ATOM 1061 N N . LEU A 1 133 ? 8.255 -12.968 -15.059 1.00 96.06 133 LEU A N 1
ATOM 1062 C CA . LEU A 1 133 ? 7.508 -11.732 -15.282 1.00 96.06 133 LEU A CA 1
ATOM 1063 C C . LEU A 1 133 ? 6.450 -11.539 -14.195 1.00 96.06 133 LEU A C 1
ATOM 1065 O O . LEU A 1 133 ? 5.655 -12.438 -13.928 1.00 96.06 133 LEU A O 1
ATOM 1069 N N . ILE A 1 134 ? 6.431 -10.359 -13.584 1.00 98.06 134 ILE A N 1
ATOM 1070 C CA . ILE A 1 134 ? 5.367 -9.904 -12.695 1.00 98.06 134 ILE A CA 1
ATOM 1071 C C . ILE A 1 134 ? 4.410 -9.024 -13.492 1.00 98.06 134 ILE A C 1
ATOM 1073 O O . ILE A 1 134 ? 4.818 -8.000 -14.039 1.00 98.06 134 ILE A O 1
ATOM 1077 N N . GLN A 1 135 ? 3.138 -9.403 -13.530 1.00 98.12 135 GLN A N 1
ATOM 1078 C CA . GLN A 1 135 ? 2.061 -8.578 -14.058 1.00 98.12 135 GLN A CA 1
ATOM 1079 C C . GLN A 1 135 ? 1.300 -7.914 -12.916 1.00 98.12 135 GLN A C 1
ATOM 1081 O O . GLN A 1 135 ? 0.845 -8.577 -11.982 1.00 98.12 135 GLN A O 1
ATOM 1086 N N . LEU A 1 136 ? 1.163 -6.599 -13.020 1.00 98.25 136 LEU A N 1
ATOM 1087 C CA . LEU A 1 136 ? 0.383 -5.738 -12.148 1.00 98.25 136 LEU A CA 1
ATOM 1088 C C . LEU A 1 136 ? -0.816 -5.229 -12.942 1.00 98.25 136 LEU A C 1
ATOM 1090 O O . LEU A 1 136 ? -0.660 -4.667 -14.026 1.00 98.25 136 LEU A O 1
ATOM 1094 N N . GLU A 1 137 ? -2.009 -5.408 -12.397 1.00 97.25 137 GLU A N 1
ATOM 1095 C CA . GLU A 1 137 ? -3.252 -4.915 -12.984 1.00 97.25 137 GLU A CA 1
ATOM 1096 C C . GLU A 1 137 ? -3.980 -4.062 -11.949 1.00 97.25 137 GLU A C 1
ATOM 1098 O O . GLU A 1 137 ? -4.222 -4.527 -10.835 1.00 97.25 137 GLU A O 1
ATOM 1103 N N . SER A 1 138 ? -4.364 -2.837 -12.304 1.00 94.62 138 SER A N 1
ATOM 1104 C CA . SER A 1 138 ? -5.272 -2.051 -11.467 1.00 94.62 138 SER A CA 1
ATOM 1105 C C . SER A 1 138 ? -6.626 -2.745 -11.379 1.00 94.62 138 SER A C 1
ATOM 1107 O O . SER A 1 138 ? -7.200 -3.168 -12.386 1.00 94.62 138 SER A O 1
ATOM 1109 N N . VAL A 1 139 ? -7.143 -2.867 -10.164 1.00 92.81 139 VAL A N 1
ATOM 1110 C CA . VAL A 1 139 ? -8.457 -3.440 -9.900 1.00 92.81 139 VAL A CA 1
ATOM 1111 C C . VAL A 1 139 ? -9.478 -2.312 -9.861 1.00 92.81 139 VAL A C 1
ATOM 1113 O O . VAL A 1 139 ? -9.282 -1.303 -9.193 1.00 92.81 139 VAL A O 1
ATOM 1116 N N . GLN A 1 140 ? -10.591 -2.490 -10.570 1.00 89.25 140 GLN A N 1
ATOM 1117 C CA . GLN A 1 140 ? -11.738 -1.606 -10.414 1.00 89.25 140 GLN A CA 1
ATOM 1118 C C . GLN A 1 140 ? -12.380 -1.868 -9.045 1.00 89.25 140 GLN A C 1
ATOM 1120 O O . GLN A 1 140 ? -12.964 -2.933 -8.831 1.00 89.25 140 GLN A O 1
ATOM 1125 N N . GLU A 1 141 ? -12.255 -0.916 -8.121 1.00 86.06 141 GLU A N 1
ATOM 1126 C CA . GLU A 1 141 ? -12.905 -0.991 -6.813 1.00 86.06 141 GLU A CA 1
ATOM 1127 C C . GLU A 1 141 ? -14.427 -0.783 -6.945 1.00 86.06 141 GLU A C 1
ATOM 1129 O O . GLU A 1 141 ? -14.923 -0.081 -7.833 1.00 86.06 141 GLU A O 1
ATOM 1134 N N . ASN A 1 142 ? -15.191 -1.424 -6.056 1.00 88.38 142 ASN A N 1
ATOM 1135 C CA . ASN A 1 142 ? -16.630 -1.188 -5.956 1.00 88.38 142 ASN A CA 1
ATOM 1136 C C . ASN A 1 142 ? -16.883 0.244 -5.463 1.00 88.38 142 ASN A C 1
ATOM 1138 O O . ASN A 1 142 ? -16.094 0.777 -4.691 1.00 88.38 142 ASN A O 1
ATOM 1142 N N . ALA A 1 143 ? -18.023 0.834 -5.831 1.00 89.31 143 ALA A N 1
ATOM 1143 C CA . ALA A 1 143 ? -18.432 2.171 -5.382 1.00 89.31 143 ALA A CA 1
ATOM 1144 C C . ALA A 1 143 ? -18.915 2.198 -3.912 1.00 89.31 143 ALA A C 1
ATOM 1146 O O . ALA A 1 143 ? -19.955 2.770 -3.600 1.00 89.31 143 ALA A O 1
ATOM 1147 N N . ILE A 1 144 ? -18.171 1.544 -3.023 1.00 92.00 144 ILE A N 1
ATOM 1148 C CA . ILE A 1 144 ? -18.343 1.570 -1.571 1.00 92.00 144 ILE A CA 1
ATOM 1149 C C . ILE A 1 144 ? -17.120 2.239 -0.954 1.00 92.00 144 ILE A C 1
ATOM 1151 O O . ILE A 1 144 ? -16.045 2.254 -1.547 1.00 92.00 144 ILE A O 1
ATOM 1155 N N . SER A 1 145 ? -17.264 2.762 0.256 1.00 90.62 145 SER A N 1
ATOM 1156 C CA . SER A 1 145 ? -16.130 3.277 1.021 1.00 90.62 145 SER A CA 1
ATOM 1157 C C . SER A 1 145 ? -15.983 2.523 2.332 1.00 90.62 145 SER A C 1
ATOM 1159 O O . SER A 1 145 ? -16.970 2.087 2.925 1.00 90.62 145 SER A O 1
ATOM 1161 N N . ILE A 1 146 ? -14.738 2.362 2.771 1.00 91.69 146 ILE A N 1
ATOM 1162 C CA . ILE A 1 146 ? -14.405 1.788 4.071 1.00 91.69 146 ILE A CA 1
ATOM 1163 C C . ILE A 1 146 ? -13.769 2.893 4.902 1.00 91.69 146 ILE A C 1
ATOM 1165 O O . ILE A 1 146 ? -12.762 3.482 4.508 1.00 91.69 146 ILE A O 1
ATOM 1169 N N . LYS A 1 147 ? -14.371 3.179 6.052 1.00 93.12 147 LYS A N 1
ATOM 1170 C CA . LYS A 1 147 ? -13.880 4.150 7.028 1.00 93.12 147 LYS A CA 1
ATOM 1171 C C . LYS A 1 147 ? -13.312 3.406 8.223 1.00 93.12 147 LYS A C 1
ATOM 1173 O O . LYS A 1 147 ? -13.930 2.469 8.719 1.00 93.12 147 LYS A O 1
ATOM 1178 N N . THR A 1 148 ? -12.159 3.841 8.708 1.00 94.94 148 THR A N 1
ATOM 1179 C CA . THR A 1 148 ? -11.604 3.315 9.955 1.00 94.94 148 THR A CA 1
ATOM 1180 C C . THR A 1 148 ? -12.260 4.014 11.134 1.00 94.94 148 THR A C 1
ATOM 1182 O O . THR A 1 148 ? -12.172 5.233 11.260 1.00 94.94 148 THR A O 1
ATOM 1185 N N . ILE A 1 149 ? -12.885 3.245 12.020 1.00 96.31 149 ILE A N 1
ATO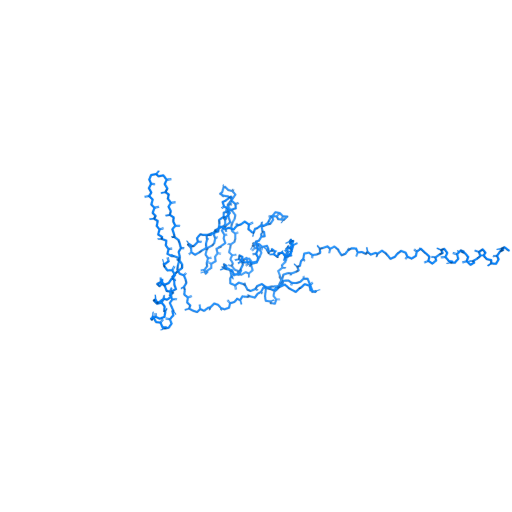M 1186 C CA . ILE A 1 149 ? -13.353 3.724 13.318 1.00 96.31 149 ILE A CA 1
ATOM 1187 C C . ILE A 1 149 ? -12.285 3.421 14.362 1.00 96.31 149 ILE A C 1
ATOM 1189 O O . ILE A 1 149 ? -11.688 2.344 14.351 1.00 96.31 149 ILE A O 1
ATOM 1193 N N . LYS A 1 150 ? -12.036 4.384 15.255 1.00 95.19 150 LYS A N 1
ATOM 1194 C CA . LYS A 1 150 ? -11.062 4.272 16.343 1.00 95.19 150 LYS A CA 1
ATOM 1195 C C . LYS A 1 150 ? -11.733 4.486 17.685 1.00 95.19 150 LYS A C 1
ATOM 1197 O O . LYS A 1 150 ? -12.376 5.510 17.904 1.00 95.19 150 LYS A O 1
ATOM 1202 N N . GLU A 1 151 ? -11.497 3.564 18.601 1.00 94.56 151 GLU A N 1
ATOM 1203 C CA . GLU A 1 151 ? -11.913 3.681 19.993 1.00 94.56 151 GLU A CA 1
ATOM 1204 C C . GLU A 1 151 ? -10.668 3.641 20.876 1.00 94.56 151 GLU A C 1
ATOM 1206 O O . GLU A 1 151 ? -9.873 2.703 20.811 1.00 94.56 151 GLU A O 1
ATOM 1211 N N . VAL A 1 152 ? -10.468 4.692 21.671 1.00 94.06 152 VAL A N 1
ATOM 1212 C CA . VAL A 1 152 ? -9.300 4.829 22.547 1.00 94.06 152 VAL A CA 1
ATOM 1213 C C . VAL A 1 152 ? -9.748 4.711 23.995 1.00 94.06 152 VAL A C 1
ATOM 1215 O O . VAL A 1 152 ? -10.630 5.442 24.441 1.00 94.06 152 VAL A O 1
ATOM 1218 N N . SER A 1 153 ? -9.104 3.816 24.735 1.00 93.25 153 SER A N 1
ATOM 1219 C CA . SER A 1 153 ? -9.215 3.705 26.185 1.00 93.25 153 SER A CA 1
ATOM 1220 C C . SER A 1 153 ? -7.842 3.953 26.790 1.00 93.25 153 SER A C 1
ATOM 1222 O O . SER A 1 153 ? -6.866 3.310 26.409 1.00 93.25 153 SER A O 1
ATOM 1224 N N . GLU A 1 154 ? -7.741 4.911 27.703 1.00 95.62 154 GLU A N 1
ATOM 1225 C CA . GLU A 1 154 ? -6.467 5.321 28.286 1.00 95.62 154 GLU A CA 1
ATOM 1226 C C . GLU A 1 154 ? -6.590 5.429 29.804 1.00 95.62 154 GLU A C 1
ATOM 1228 O O . GLU A 1 154 ? -7.557 5.965 30.343 1.00 95.62 154 GLU A O 1
ATOM 1233 N N . THR A 1 155 ? -5.593 4.875 30.479 1.00 94.19 155 THR A N 1
ATOM 1234 C CA . THR A 1 155 ? -5.355 4.935 31.922 1.00 94.19 155 THR A CA 1
ATOM 1235 C C . THR A 1 155 ? -3.939 5.464 32.141 1.00 94.19 155 THR A C 1
ATOM 1237 O O . THR A 1 155 ? -3.172 5.587 31.187 1.00 94.19 155 THR A O 1
ATOM 1240 N N . ASP A 1 156 ? -3.539 5.685 33.392 1.00 94.06 156 ASP A N 1
ATOM 1241 C CA . ASP A 1 156 ? -2.195 6.187 33.717 1.00 94.06 156 ASP A CA 1
ATOM 1242 C C . ASP A 1 156 ? -1.042 5.258 33.277 1.00 94.06 156 ASP A C 1
ATOM 1244 O O . ASP A 1 156 ? 0.106 5.692 33.211 1.00 94.06 156 ASP A O 1
ATOM 1248 N N . ILE A 1 157 ? -1.319 3.979 32.992 1.00 94.94 157 ILE A N 1
ATOM 1249 C CA . ILE A 1 157 ? -0.298 2.967 32.656 1.00 94.94 157 ILE A CA 1
ATOM 1250 C C . ILE A 1 157 ? -0.474 2.333 31.277 1.00 94.94 157 ILE A C 1
ATOM 1252 O O . ILE A 1 157 ? 0.471 1.762 30.735 1.00 94.94 157 ILE A O 1
ATOM 1256 N N . ILE A 1 158 ? -1.686 2.371 30.729 1.00 94.81 158 ILE A N 1
ATOM 1257 C CA . ILE A 1 158 ? -2.057 1.637 29.522 1.00 94.81 158 ILE A CA 1
ATOM 1258 C C . ILE A 1 158 ? -2.926 2.529 28.652 1.00 94.81 158 ILE A C 1
ATOM 1260 O O . ILE A 1 158 ? -3.924 3.080 29.115 1.00 94.81 158 ILE A O 1
ATOM 1264 N N . LYS A 1 159 ? -2.575 2.566 27.368 1.00 94.19 159 LYS A N 1
ATOM 1265 C CA . LYS A 1 159 ? -3.386 3.113 26.288 1.00 94.19 159 LYS A CA 1
ATOM 1266 C C . LYS A 1 159 ? -3.709 1.993 25.305 1.00 94.19 159 LYS A C 1
ATOM 1268 O O . LYS A 1 159 ? -2.802 1.350 24.782 1.00 94.19 159 LYS A O 1
ATOM 1273 N N . ILE A 1 160 ? -4.992 1.769 25.064 1.00 93.62 160 ILE A N 1
ATOM 1274 C CA . ILE A 1 160 ? -5.521 0.797 24.110 1.00 93.62 160 ILE A CA 1
ATOM 1275 C C . ILE A 1 160 ? -6.222 1.579 23.008 1.00 93.62 160 ILE A C 1
ATOM 1277 O O . ILE A 1 160 ? -7.069 2.424 23.288 1.00 93.62 160 ILE A O 1
ATOM 1281 N N . THR A 1 161 ? -5.888 1.266 21.760 1.00 93.25 161 THR A N 1
ATOM 1282 C CA . THR A 1 161 ? -6.593 1.775 20.584 1.00 93.25 161 THR A CA 1
ATOM 1283 C C . THR A 1 161 ? -7.165 0.583 19.829 1.00 93.25 161 THR A C 1
ATOM 1285 O O . THR A 1 161 ? -6.402 -0.207 19.275 1.00 93.25 161 THR A O 1
ATOM 1288 N N . SER A 1 162 ? -8.490 0.456 19.806 1.00 94.12 162 SER A N 1
ATOM 1289 C CA . SER A 1 162 ? -9.194 -0.467 18.915 1.00 94.12 162 SER A CA 1
ATOM 1290 C C . SER A 1 162 ? -9.475 0.228 17.586 1.00 94.12 162 SER A C 1
ATOM 1292 O O . SER A 1 162 ? -9.833 1.407 17.568 1.00 94.12 162 SER A O 1
ATOM 1294 N N . GLN A 1 163 ? -9.279 -0.488 16.482 1.00 95.75 163 GLN A N 1
ATOM 1295 C CA . GLN A 1 163 ? -9.498 0.007 15.125 1.00 95.75 163 GLN A CA 1
ATOM 1296 C C . GLN A 1 163 ? -10.322 -1.025 14.362 1.00 95.75 163 GLN A C 1
ATOM 1298 O O . GLN A 1 163 ? -9.921 -2.187 14.319 1.00 95.75 163 GLN A O 1
ATOM 1303 N N . TYR A 1 164 ? -11.419 -0.616 13.732 1.00 95.06 164 TYR A N 1
ATOM 1304 C CA . TYR A 1 164 ? -12.247 -1.517 12.928 1.00 95.06 164 TYR A CA 1
ATOM 1305 C C . TYR A 1 164 ? -12.836 -0.805 11.702 1.00 95.06 164 TYR A C 1
ATOM 1307 O O . TYR A 1 164 ? -12.996 0.420 11.717 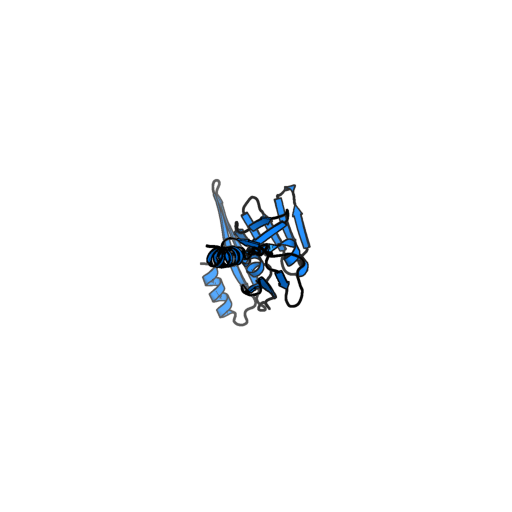1.00 95.06 164 TYR A O 1
ATOM 1315 N N . PRO A 1 165 ? -13.117 -1.539 10.612 1.00 95.50 165 PRO A N 1
ATOM 1316 C CA . PRO A 1 165 ? -13.697 -0.962 9.408 1.00 95.50 165 PRO A CA 1
ATOM 1317 C C . PRO A 1 165 ? -15.206 -0.732 9.555 1.00 95.50 165 PRO A C 1
ATOM 1319 O O . PRO A 1 165 ? -15.922 -1.526 10.159 1.00 95.50 165 PRO A O 1
ATOM 1322 N N . GLN A 1 166 ? -15.698 0.328 8.924 1.00 96.44 166 GLN A N 1
ATOM 1323 C CA . GLN A 1 166 ? -17.114 0.604 8.712 1.00 96.44 166 GLN A CA 1
ATOM 1324 C C . GLN A 1 166 ? -17.357 0.823 7.218 1.00 96.44 166 GLN A C 1
ATOM 1326 O O . GLN A 1 166 ? -16.721 1.675 6.598 1.00 96.44 166 GLN A O 1
ATOM 1331 N N . ILE A 1 167 ? -18.275 0.049 6.648 1.00 95.94 167 ILE A N 1
ATOM 1332 C CA . ILE A 1 167 ? -18.665 0.119 5.240 1.00 95.94 167 ILE A CA 1
ATOM 1333 C C . ILE A 1 167 ? -19.747 1.182 5.056 1.00 95.94 167 ILE A C 1
ATOM 1335 O O . ILE A 1 167 ? -20.665 1.307 5.870 1.00 95.94 167 ILE A O 1
ATOM 1339 N N . ASP A 1 168 ? -19.656 1.909 3.951 1.00 95.00 168 ASP A N 1
ATOM 1340 C CA . ASP A 1 168 ? -20.628 2.903 3.514 1.00 95.00 168 ASP A CA 1
ATOM 1341 C C . ASP A 1 168 ? -20.836 2.813 1.990 1.00 95.00 168 ASP A C 1
ATOM 1343 O O . ASP A 1 168 ? -19.927 2.410 1.257 1.00 95.00 168 ASP A O 1
ATOM 1347 N N . GLY A 1 169 ? -22.013 3.202 1.499 1.00 94.62 169 GLY A N 1
ATOM 1348 C CA . GLY A 1 169 ? -22.354 3.204 0.070 1.00 94.62 169 GLY A CA 1
ATOM 1349 C C . GLY A 1 169 ? -22.963 1.910 -0.487 1.00 94.62 169 GLY A C 1
ATOM 1350 O O . GLY A 1 169 ? -23.056 1.764 -1.706 1.00 94.62 169 GLY A O 1
ATOM 1351 N N . LEU A 1 170 ? -23.398 0.965 0.354 1.00 94.50 170 LEU A N 1
ATOM 1352 C CA . LEU A 1 170 ? -24.172 -0.188 -0.120 1.00 94.50 170 LEU A CA 1
ATOM 1353 C C . LEU A 1 170 ? -25.608 0.216 -0.479 1.00 94.50 170 LEU A C 1
ATOM 1355 O O . LEU A 1 170 ? -26.220 1.063 0.165 1.00 94.50 170 LEU A O 1
ATOM 1359 N N . VAL A 1 171 ? -26.169 -0.437 -1.502 1.00 94.75 171 VAL A N 1
ATOM 1360 C CA . VAL A 1 171 ? -27.551 -0.185 -1.953 1.00 94.75 171 VAL A CA 1
ATOM 1361 C C . VAL A 1 171 ? -28.582 -0.604 -0.900 1.00 94.75 171 VAL A C 1
ATOM 1363 O O . VAL A 1 171 ? -29.606 0.057 -0.742 1.00 94.75 171 VAL A O 1
ATOM 1366 N N . ASP A 1 172 ? -28.321 -1.703 -0.190 1.00 96.88 172 ASP A N 1
ATOM 1367 C CA . ASP A 1 172 ? -29.186 -2.204 0.877 1.00 96.88 172 ASP A CA 1
ATOM 1368 C C . ASP A 1 172 ? -28.654 -1.753 2.243 1.00 96.88 172 ASP A C 1
ATOM 1370 O O . ASP A 1 172 ? -27.651 -2.270 2.746 1.00 96.88 172 ASP A O 1
ATOM 1374 N N . GLN A 1 173 ? -29.351 -0.786 2.844 1.00 96.75 173 GLN A N 1
ATOM 1375 C CA . GLN A 1 173 ? -28.971 -0.217 4.134 1.00 96.75 173 GLN A CA 1
ATOM 1376 C C . GLN A 1 173 ? -29.076 -1.232 5.277 1.00 96.75 173 GLN A C 1
ATOM 1378 O O . GLN A 1 173 ? -28.240 -1.222 6.172 1.00 96.75 173 GLN A O 1
ATOM 1383 N N . ALA A 1 174 ? -30.057 -2.139 5.248 1.00 97.88 174 ALA A N 1
ATOM 1384 C CA . ALA A 1 174 ? -30.214 -3.130 6.309 1.00 97.88 174 ALA A CA 1
ATOM 1385 C C . ALA A 1 174 ? -29.049 -4.129 6.299 1.00 97.88 174 ALA A C 1
ATOM 1387 O O . ALA A 1 174 ? -28.542 -4.515 7.353 1.00 97.88 174 ALA A O 1
ATOM 1388 N N . VAL A 1 175 ? -28.584 -4.510 5.105 1.00 96.94 175 VAL A N 1
ATOM 1389 C CA . VAL A 1 175 ? -27.374 -5.327 4.948 1.00 96.94 175 VAL A CA 1
ATOM 1390 C C . VAL A 1 175 ? -26.135 -4.562 5.413 1.00 96.94 175 VAL A C 1
ATOM 1392 O O . VAL A 1 175 ? -25.327 -5.131 6.146 1.00 96.94 175 VAL A O 1
ATOM 1395 N N . GLN A 1 176 ? -25.994 -3.285 5.040 1.00 97.38 176 GLN A N 1
ATOM 1396 C CA . GLN A 1 176 ? -24.883 -2.441 5.491 1.00 97.38 176 GLN A CA 1
ATOM 1397 C C . GLN A 1 176 ? -24.816 -2.354 7.016 1.00 97.38 176 GLN A C 1
ATOM 1399 O O . GLN A 1 176 ? -23.760 -2.589 7.603 1.00 97.38 176 GLN A O 1
ATOM 1404 N N . ASP A 1 177 ? -25.945 -2.052 7.651 1.00 97.62 177 ASP A N 1
ATOM 1405 C CA . ASP A 1 177 ? -26.043 -1.899 9.099 1.00 97.62 177 ASP A CA 1
ATOM 1406 C C . ASP A 1 177 ? -25.718 -3.215 9.810 1.00 97.62 177 ASP A C 1
ATOM 1408 O O . ASP A 1 177 ? -24.988 -3.218 10.801 1.00 97.62 177 ASP A O 1
ATOM 1412 N N . ASN A 1 178 ? -26.180 -4.345 9.268 1.00 97.94 178 ASN A N 1
ATOM 1413 C CA . ASN A 1 178 ? -25.864 -5.659 9.814 1.00 97.94 178 ASN A CA 1
ATOM 1414 C C . ASN A 1 178 ? -24.364 -5.987 9.708 1.00 97.94 178 ASN A C 1
ATOM 1416 O O . ASN A 1 178 ? -23.768 -6.432 10.686 1.00 97.94 178 ASN A O 1
ATOM 1420 N N . ILE A 1 179 ? -23.730 -5.732 8.556 1.00 97.06 179 ILE A N 1
ATOM 1421 C CA . ILE A 1 179 ? -22.281 -5.940 8.392 1.00 97.06 179 ILE A CA 1
ATOM 1422 C C . ILE A 1 179 ? -21.501 -5.050 9.365 1.00 97.06 179 ILE A C 1
ATOM 1424 O O . ILE A 1 179 ? -20.610 -5.531 10.058 1.00 97.06 179 ILE A O 1
ATOM 1428 N N . ASN A 1 180 ? -21.862 -3.771 9.462 1.00 97.81 180 ASN A N 1
ATOM 1429 C CA . ASN A 1 180 ? -21.201 -2.826 10.359 1.00 97.81 180 ASN A CA 1
ATOM 1430 C C . ASN A 1 180 ? -21.386 -3.180 11.838 1.00 97.81 180 ASN A C 1
ATOM 1432 O O . ASN A 1 180 ? -20.475 -2.949 12.629 1.00 97.81 180 ASN A O 1
ATOM 1436 N N . SER A 1 181 ? -22.533 -3.752 12.217 1.00 96.62 181 SER A N 1
ATOM 1437 C CA . SER A 1 181 ? -22.742 -4.266 13.572 1.00 96.62 181 SER A CA 1
ATOM 1438 C C . SER A 1 181 ? -21.784 -5.414 13.876 1.00 96.62 181 SER A C 1
ATOM 1440 O O . SER A 1 181 ? -21.138 -5.393 14.915 1.00 96.62 181 SER A O 1
ATOM 1442 N N . VAL A 1 182 ? -21.639 -6.371 12.953 1.00 96.62 182 VAL A N 1
ATOM 1443 C CA . VAL A 1 182 ? -20.728 -7.516 13.120 1.00 96.62 182 VAL A CA 1
ATOM 1444 C C . VAL A 1 182 ? -19.262 -7.078 13.159 1.00 96.62 182 VAL A C 1
ATOM 1446 O O . VAL A 1 182 ? -18.492 -7.622 13.934 1.00 96.62 182 VAL A O 1
ATOM 1449 N N . LEU A 1 183 ? -18.861 -6.096 12.347 1.00 95.38 183 LEU A N 1
ATOM 1450 C CA . LEU A 1 183 ? -17.481 -5.589 12.326 1.00 95.38 183 LEU A CA 1
ATOM 1451 C C . LEU A 1 183 ? -17.089 -4.818 13.595 1.00 95.38 183 LEU A C 1
ATOM 1453 O O . LEU A 1 183 ? -15.899 -4.631 13.844 1.00 95.38 183 LEU A O 1
ATOM 1457 N N . LYS A 1 184 ? -18.074 -4.327 14.351 1.00 93.56 184 LYS A N 1
ATOM 1458 C CA . LYS A 1 184 ? -17.861 -3.583 15.594 1.00 93.56 184 LYS A CA 1
ATOM 1459 C C . LYS A 1 184 ? -17.696 -4.494 16.818 1.00 93.56 184 LYS A C 1
ATOM 1461 O O . LYS A 1 184 ? -17.084 -4.061 17.795 1.00 93.56 184 LYS A O 1
ATOM 1466 N N . GLU A 1 185 ? -18.300 -5.682 16.792 1.00 84.81 185 GLU A N 1
ATOM 1467 C CA . GLU A 1 185 ? -18.233 -6.679 17.876 1.00 84.81 185 GLU A CA 1
ATOM 1468 C C . GLU A 1 185 ? -16.847 -7.329 17.989 1.00 84.81 185 GLU A C 1
ATOM 1470 O O . GLU A 1 185 ? -16.401 -7.514 19.146 1.00 84.81 185 GLU A O 1
#

pLDDT: mean 90.46, std 11.63, range [47.38, 98.31]

Solvent-accessible surface area (backbone atoms only — not comparable to full-atom values): 10917 Å² total; per-residue (Å²): 114,74,77,61,50,57,53,52,53,52,57,56,56,66,72,64,75,72,78,82,76,76,73,76,75,86,68,51,29,43,32,27,54,67,92,42,76,48,100,53,52,31,46,75,58,98,88,44,54,27,40,44,45,58,65,57,40,42,75,72,65,26,50,71,46,78,39,80,91,76,45,30,39,38,42,41,44,98,88,50,52,34,40,38,32,69,84,77,26,31,38,33,44,70,86,37,73,49,76,55,77,64,57,49,79,57,93,97,37,54,23,31,33,57,62,59,42,34,76,74,66,39,29,47,78,45,77,42,77,90,78,41,32,34,43,33,36,81,56,87,75,71,86,54,47,77,43,58,46,76,49,78,49,74,55,102,88,49,76,45,76,50,75,38,63,36,71,44,68,61,92,51,59,72,60,38,52,51,53,37,52,62,52,70,109

Radius of gyration: 26.36 Å; Cα contacts (8 Å, |Δi|>4): 280; chains: 1; bounding box: 81×64×68 Å